Protein AF-A0A955HCP8-F1 (afdb_monomer_lite)

Foldseek 3Di:
DFDKDKDKDWAWDADPVGDTDPDTDIDIDIDGDFQDLVPDPDAKDKDWDWAQDPVLQFIWIAMDIGDPHPAWDQKKQKAKDFAPDDDDPDSVNSHDIDGHRDIDGDGQGIKIKIWIAGPSRHIDIDIDRSADAFDKAFDVLRQQEALDLWWFTFIATPAKWKKKKDADDPVCVPDDQVRVRVVRVVPVPIDIDIHHHRDGGGPGDPVVSPDPDQKDKGWMKMWIGRSNHIDMDIGIHMYHNDAWDKDWDKVVPCVVCVVDQKIKIKIATAPAWKWKKKDFDPPDDDDPAQQFWAFDDVVDRPDDDDDDDIDTDTAGHGGITIGIDRDPDDGDIDMWMGGSNRHTDD

Radius of gyration: 32.59 Å; chains: 1; bounding box: 70×56×108 Å

Secondary structure (DSSP, 8-state):
----EEEEEEE--B-TT-PBPS--EEEEEEE--TT-GGG--PPPEEEEEEEE-TTSSSEEEEEEEE-SSS-EEEEEEEEEEETTSPPPS-GGG--EEEETTS-EEE-TTEEEEEEEEETT--EEEEEEESSS---EEEEESTTSEESSSS---EEEESS-EEEEEEE--GGGGG--HHHHHHHHHHTS-SEEEEE-SS--------GGG--SSSEEEEEEEEEEEETTEEEEEEEEEEEE-SPPPEEEEEES-TTT-TT-S-EEEEEEESSS-EEEEEE--TTS--PPP-S-EEE--TT-TT------S--EEEE-TT-EEEEEE--SS----EEEEE-TT--EE-

Sequence (346 aa):
DEEETTYTVRVYAHDEAGWQSESYLEDSVTYYEPGHINCDATPPTTTYDLIVRADGTGYDLTIFCSDDGSGCTNTAKIYETDSGSACSENFADYTISKTLETPFAIDESKRICWYVEDNAQNRAFDAVDVSGNVNIELLEPRFGVSNLKSFPLLIETDIPAHCLQGEYLSTHQSMNDVQRYADLASRGAATEFDVSGAREHSVANFDVLERTAAEYFDDWLIACNASGVYNSEIFVLGYDTTPPEFELSANPNPLQEPTETSTLFTITSLDDDILCNYVQPTNAPYTPPPQRYYFYTPENPDNRDQYVQSYSTRLPENEYLFFMTSTYTTYPYFVTCYNPAGNYSE

pLDDT: mean 78.63, std 17.57, range [29.61, 98.25]

Structure (mmCIF, N/CA/C/O backbone):
data_AF-A0A955HCP8-F1
#
_entry.id   AF-A0A955HCP8-F1
#
loop_
_atom_site.group_PDB
_atom_site.id
_atom_site.type_symbol
_atom_site.label_atom_id
_atom_site.label_alt_id
_atom_site.label_comp_id
_atom_site.label_asym_id
_atom_site.label_entity_id
_atom_site.label_seq_id
_atom_site.pdbx_PDB_ins_code
_atom_site.Cartn_x
_atom_site.Cartn_y
_atom_site.Cartn_z
_atom_site.occupancy
_atom_site.B_iso_or_equiv
_atom_site.auth_seq_id
_atom_site.auth_comp_id
_atom_site.auth_asym_id
_atom_site.auth_atom_id
_atom_site.pdbx_PDB_model_num
ATOM 1 N N . ASP A 1 1 ? -31.407 -6.434 30.148 1.00 49.22 1 ASP A N 1
ATOM 2 C CA . ASP A 1 1 ? -31.464 -6.871 31.551 1.00 49.22 1 ASP A CA 1
ATOM 3 C C . ASP A 1 1 ? -30.569 -8.083 31.683 1.00 49.22 1 ASP A C 1
ATOM 5 O O . ASP A 1 1 ? -31.020 -9.195 31.453 1.00 49.22 1 ASP A O 1
ATOM 9 N N . GLU A 1 2 ? -29.278 -7.842 31.897 1.00 60.41 2 GLU A N 1
ATOM 10 C CA . GLU A 1 2 ? -28.319 -8.904 32.217 1.00 60.41 2 GLU A CA 1
ATOM 11 C C . GLU A 1 2 ? -28.614 -9.378 33.647 1.00 60.41 2 GLU A C 1
ATOM 13 O O . GLU A 1 2 ? -28.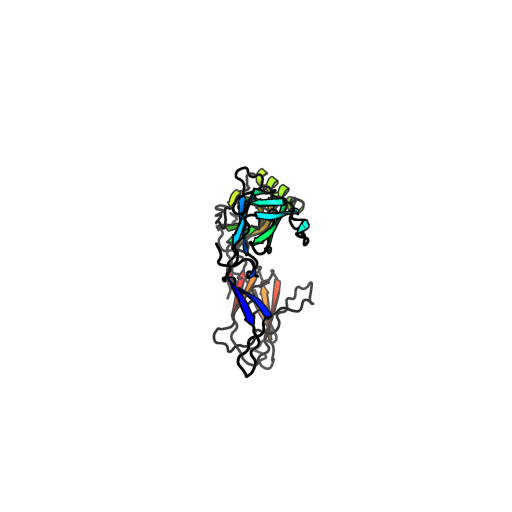825 -8.554 34.543 1.00 60.41 2 GLU A O 1
ATOM 18 N N . GLU A 1 3 ? -28.725 -10.690 33.862 1.00 74.44 3 GLU A N 1
ATOM 19 C CA . GLU A 1 3 ? -29.081 -11.233 35.175 1.00 74.44 3 GLU A CA 1
ATOM 20 C C . GLU A 1 3 ? -27.856 -11.245 36.105 1.00 74.44 3 GLU A C 1
ATOM 22 O O . GLU A 1 3 ? -26.997 -12.122 36.038 1.00 74.44 3 GLU A O 1
ATOM 27 N N . GLU A 1 4 ? -27.789 -10.286 37.030 1.00 86.69 4 GLU A N 1
ATOM 28 C CA . GLU A 1 4 ? -26.869 -10.346 38.170 1.00 86.69 4 GLU A CA 1
ATOM 29 C C . GLU A 1 4 ? -27.489 -11.195 39.292 1.00 86.69 4 GLU A C 1
ATOM 31 O O . GLU A 1 4 ? -28.557 -10.870 39.821 1.00 86.69 4 GLU A O 1
ATOM 36 N N . THR A 1 5 ? -26.816 -12.279 39.697 1.00 88.62 5 THR A N 1
ATOM 37 C CA . THR A 1 5 ? -27.274 -13.117 40.821 1.00 88.62 5 THR A CA 1
ATOM 38 C C . THR A 1 5 ? -26.249 -13.134 41.947 1.00 88.62 5 THR A C 1
ATOM 40 O O . THR A 1 5 ? -25.170 -13.716 41.825 1.00 88.62 5 THR A O 1
ATOM 43 N N . THR A 1 6 ? -26.608 -12.552 43.091 1.00 91.38 6 THR A N 1
ATOM 44 C CA . THR A 1 6 ? -25.779 -12.586 44.302 1.00 91.38 6 THR A CA 1
ATOM 45 C C . THR A 1 6 ? -26.141 -13.778 45.181 1.00 91.38 6 THR A C 1
ATOM 47 O O . THR A 1 6 ? -27.250 -13.876 45.708 1.00 91.38 6 THR A O 1
ATOM 50 N N . TYR A 1 7 ? -25.177 -14.670 45.393 1.00 90.12 7 TYR A N 1
ATOM 51 C CA . TYR A 1 7 ? -25.273 -15.785 46.326 1.00 90.12 7 TYR A CA 1
ATOM 52 C C . TYR A 1 7 ? -24.686 -15.368 47.674 1.00 90.12 7 TYR A C 1
ATOM 54 O O . TYR A 1 7 ? -23.494 -15.087 47.777 1.00 90.12 7 TYR A O 1
ATOM 62 N N . THR A 1 8 ? -25.508 -15.352 48.723 1.00 93.00 8 THR A N 1
ATOM 63 C CA . THR A 1 8 ? -25.066 -15.063 50.096 1.00 93.00 8 THR A CA 1
ATOM 64 C C . THR A 1 8 ? -25.007 -16.349 50.915 1.00 93.00 8 THR A C 1
ATOM 66 O O . THR A 1 8 ? -25.997 -17.077 51.015 1.00 93.00 8 THR A O 1
ATOM 69 N N . VAL A 1 9 ? -23.862 -16.622 51.538 1.00 92.19 9 VAL A N 1
ATOM 70 C CA . VAL A 1 9 ? -23.655 -17.756 52.444 1.00 92.19 9 VAL A CA 1
ATOM 71 C C . VAL A 1 9 ? -23.639 -17.246 53.879 1.00 92.19 9 VAL A C 1
ATOM 73 O O . VAL A 1 9 ? -22.848 -16.378 54.238 1.00 92.19 9 VAL A O 1
ATOM 76 N N . ARG A 1 10 ? -24.507 -17.817 54.718 1.00 95.56 10 ARG A N 1
ATOM 77 C CA . ARG A 1 10 ? -24.534 -17.571 56.165 1.00 95.56 10 ARG A CA 1
ATOM 78 C C . ARG A 1 10 ? -24.094 -18.824 56.904 1.00 95.56 10 ARG A C 1
ATOM 80 O O . ARG A 1 10 ? -24.688 -19.885 56.718 1.00 95.56 10 ARG A O 1
ATOM 87 N N . VAL A 1 11 ? -23.076 -18.697 57.749 1.00 92.62 11 VAL A N 1
ATOM 88 C CA . VAL A 1 11 ? -22.518 -19.804 58.533 1.00 92.62 11 VAL A CA 1
ATOM 89 C C . VAL A 1 11 ? -22.858 -19.610 60.005 1.00 92.62 11 VAL A C 1
ATOM 91 O O . VAL A 1 11 ? -22.453 -18.622 60.619 1.00 92.62 11 VAL A O 1
ATOM 94 N N . TYR A 1 12 ? -23.577 -20.580 60.568 1.00 95.88 12 TYR A N 1
ATOM 95 C CA . TYR A 1 12 ? -23.908 -20.659 61.989 1.00 95.88 12 TYR A CA 1
ATOM 96 C C . TYR A 1 12 ? -23.065 -21.745 62.663 1.00 95.88 12 TYR A C 1
ATOM 98 O O . TYR A 1 12 ? -22.794 -22.787 62.063 1.00 95.88 12 TYR A O 1
ATOM 106 N N . ALA A 1 13 ? -22.673 -21.527 63.918 1.00 92.88 13 ALA A N 1
ATOM 107 C CA . ALA A 1 13 ? -22.053 -22.572 64.725 1.00 92.88 13 ALA A CA 1
ATOM 108 C C . ALA A 1 13 ? -23.139 -23.373 65.457 1.00 92.88 13 ALA A C 1
ATOM 110 O O . ALA A 1 13 ? -24.071 -22.782 66.001 1.00 92.88 13 ALA A O 1
ATOM 111 N N . HIS A 1 14 ? -22.997 -24.699 65.495 1.00 95.06 14 HIS A N 1
ATOM 112 C CA . HIS A 1 14 ? -23.812 -25.586 66.327 1.00 95.06 14 HIS A CA 1
ATOM 113 C C . HIS A 1 14 ? -22.926 -26.295 67.350 1.00 95.06 14 HIS A C 1
ATOM 115 O O . HIS A 1 14 ? -21.820 -26.723 67.013 1.00 95.06 14 HIS A O 1
ATOM 121 N N . ASP A 1 15 ? -23.406 -26.435 68.583 1.00 91.81 15 ASP A N 1
ATOM 122 C CA . ASP A 1 15 ? -22.761 -27.292 69.580 1.00 91.81 15 ASP A CA 1
ATOM 123 C C . ASP A 1 15 ? -23.231 -28.758 69.476 1.00 91.81 15 ASP A C 1
ATOM 125 O O . ASP A 1 15 ? -24.154 -29.093 68.729 1.00 91.81 15 ASP A O 1
ATOM 129 N N . GLU A 1 16 ? -22.600 -29.657 70.239 1.00 90.31 16 GLU A N 1
ATOM 130 C CA . GLU A 1 16 ? -22.960 -31.087 70.264 1.00 90.31 16 GLU A CA 1
ATOM 131 C C . GLU A 1 16 ? -24.375 -31.353 70.809 1.00 90.31 16 GLU A C 1
ATOM 133 O O . GLU A 1 16 ? -24.935 -32.427 70.589 1.00 90.31 16 GLU A O 1
ATOM 138 N N . ALA A 1 17 ? -24.966 -30.382 71.510 1.00 92.50 17 ALA A N 1
ATOM 139 C CA . ALA A 1 17 ? -26.329 -30.449 72.021 1.00 92.50 17 ALA A CA 1
ATOM 140 C C . ALA A 1 17 ? -27.367 -29.870 71.034 1.00 92.50 17 ALA A C 1
ATOM 142 O O . ALA A 1 17 ? -28.567 -29.943 71.305 1.00 92.50 17 ALA A O 1
ATOM 143 N N . GLY A 1 18 ? -26.928 -29.348 69.882 1.00 93.44 18 GLY A N 1
ATOM 144 C CA . GLY A 1 18 ? -27.771 -28.819 68.812 1.00 93.44 18 GLY A CA 1
ATOM 145 C C . GLY A 1 18 ? -28.132 -27.335 68.940 1.00 93.44 18 GLY A C 1
ATOM 146 O O . GLY A 1 18 ? -28.942 -26.853 68.146 1.00 93.44 18 GLY A O 1
ATOM 147 N N . TRP A 1 19 ? -27.555 -26.594 69.890 1.00 90.19 19 TRP A N 1
ATOM 148 C CA . TRP A 1 19 ? -27.794 -25.155 70.032 1.00 90.19 19 TRP A CA 1
ATOM 149 C C . TRP A 1 19 ? -27.044 -24.379 68.952 1.00 90.19 19 TRP A C 1
ATOM 151 O O . TRP A 1 19 ? -25.856 -24.601 68.733 1.00 90.19 19 TRP A O 1
ATOM 161 N N . GLN A 1 20 ? -27.748 -23.465 68.284 1.00 95.56 20 GLN A N 1
ATOM 162 C CA . GLN A 1 20 ? -27.205 -22.605 67.234 1.00 95.56 20 GLN A CA 1
ATOM 163 C C . GLN A 1 20 ? -26.724 -21.268 67.819 1.00 95.56 20 GLN A C 1
ATOM 165 O O . GLN A 1 20 ? -27.385 -20.704 68.693 1.00 95.56 20 GLN A O 1
ATOM 170 N N . SER A 1 21 ? -25.611 -20.728 67.318 1.00 94.00 21 SER A N 1
ATOM 171 C CA . SER A 1 21 ? -25.155 -19.376 67.662 1.00 94.00 21 SER A CA 1
ATOM 172 C C . SER A 1 21 ? -26.155 -18.294 67.225 1.00 94.00 21 SER A C 1
ATOM 174 O O . SER A 1 21 ? -26.730 -18.367 66.139 1.00 94.00 21 SER A O 1
ATOM 176 N N . GLU A 1 22 ? -26.338 -17.256 68.053 1.00 91.38 22 GLU A N 1
ATOM 177 C CA . GLU A 1 22 ? -27.162 -16.083 67.699 1.00 91.38 22 GLU A CA 1
ATOM 178 C C . GLU A 1 22 ? -26.507 -15.214 66.614 1.00 91.38 22 GLU A C 1
ATOM 180 O O . GLU A 1 22 ? -27.197 -14.574 65.822 1.00 91.38 22 GLU A O 1
ATOM 185 N N . SER A 1 23 ? -25.173 -15.207 66.556 1.00 92.56 23 SER A N 1
ATOM 186 C CA . SER A 1 23 ? -24.398 -14.572 65.493 1.00 92.56 23 SER A CA 1
ATOM 187 C C . SER A 1 23 ? -24.044 -15.566 64.387 1.00 92.56 23 SER A C 1
ATOM 189 O O . SER A 1 23 ? -23.926 -16.772 64.618 1.00 92.56 23 SER A O 1
ATOM 191 N N . TYR A 1 24 ? -23.852 -15.045 63.179 1.00 94.56 24 TYR A N 1
ATOM 192 C CA . TYR A 1 24 ? -23.383 -15.791 62.015 1.00 94.56 24 TYR A CA 1
ATOM 193 C C . TYR A 1 24 ? -22.262 -15.025 61.315 1.00 94.56 24 TYR A C 1
ATOM 195 O O . TYR A 1 24 ? -22.133 -13.810 61.478 1.00 94.56 24 TYR A O 1
ATOM 203 N N . LEU A 1 25 ? -21.458 -15.747 60.537 1.00 93.56 25 LEU A N 1
ATOM 204 C CA . LEU A 1 25 ? -20.595 -15.143 59.526 1.00 93.56 25 LEU A CA 1
ATOM 205 C C . LEU A 1 25 ? -21.373 -15.078 58.213 1.00 93.56 25 LEU A C 1
ATOM 207 O O . LEU A 1 25 ? -22.064 -16.036 57.864 1.00 93.56 25 LEU A O 1
ATOM 211 N N . GLU A 1 26 ? -21.285 -13.954 57.513 1.00 95.06 26 GLU A N 1
ATOM 212 C CA . GLU A 1 26 ? -21.907 -13.748 56.207 1.00 95.06 26 GLU A CA 1
ATOM 213 C C . GLU A 1 26 ? -20.822 -13.442 55.187 1.00 95.06 26 GLU A C 1
ATOM 215 O O . GLU A 1 26 ? -19.938 -12.629 55.457 1.00 95.06 26 GLU A O 1
ATOM 220 N N . ASP A 1 27 ? -20.906 -14.093 54.035 1.00 94.69 27 ASP A N 1
ATOM 221 C CA . ASP A 1 27 ? -20.111 -13.762 52.860 1.00 94.69 27 ASP A CA 1
ATOM 222 C C . ASP A 1 27 ? -20.999 -13.840 51.613 1.00 94.69 27 ASP A C 1
ATOM 224 O O . ASP A 1 27 ? -22.046 -14.500 51.624 1.00 94.69 27 ASP A O 1
ATOM 228 N N . SER A 1 28 ? -20.615 -13.163 50.537 1.00 93.75 28 SER A N 1
ATOM 229 C CA . SER A 1 28 ? -21.395 -13.137 49.300 1.00 93.75 28 SER A CA 1
ATOM 230 C C . SER A 1 28 ? -20.520 -13.182 48.058 1.00 93.75 28 SER A C 1
ATOM 232 O O . SER A 1 28 ? -19.501 -12.501 47.992 1.00 93.75 28 SER A O 1
ATOM 234 N N . VAL A 1 29 ? -20.974 -13.916 47.044 1.00 90.69 29 VAL A N 1
ATOM 235 C CA . VAL A 1 29 ? -20.384 -13.938 45.703 1.00 90.69 29 VAL A CA 1
ATOM 236 C C . VAL A 1 29 ? -21.442 -13.543 44.679 1.00 90.69 29 VAL A C 1
ATOM 238 O O . VAL A 1 29 ? -22.536 -14.106 44.660 1.00 90.69 29 VAL A O 1
ATOM 241 N N . THR A 1 30 ? -21.124 -12.573 43.828 1.00 89.81 30 THR A N 1
ATOM 242 C CA . THR A 1 30 ? -21.976 -12.206 42.693 1.00 89.81 30 THR A CA 1
ATOM 243 C C . THR A 1 30 ? -21.533 -12.997 41.475 1.00 89.81 30 THR A C 1
ATOM 245 O O . THR A 1 30 ? -20.365 -12.950 41.091 1.00 89.81 30 THR A O 1
ATOM 248 N N . TYR A 1 31 ? -22.460 -13.753 40.896 1.00 86.69 31 TYR A N 1
ATOM 249 C CA . TYR A 1 31 ? -22.288 -14.367 39.591 1.00 86.69 31 TYR A CA 1
ATOM 250 C C . TYR A 1 31 ? -22.774 -13.399 38.519 1.00 86.69 31 TYR A C 1
ATOM 252 O O . TYR A 1 31 ? -23.865 -12.836 38.638 1.00 86.69 31 TYR A O 1
ATOM 260 N N . TYR A 1 32 ? -21.964 -13.265 37.479 1.00 85.44 32 TYR A N 1
ATOM 261 C CA . TYR A 1 32 ? -22.288 -12.531 36.271 1.00 85.44 32 TYR A CA 1
ATOM 262 C C . TYR A 1 32 ? -22.346 -13.520 35.106 1.00 85.44 32 TYR A C 1
ATOM 264 O O . TYR A 1 32 ? -21.548 -14.464 35.055 1.00 85.44 32 TYR A O 1
ATOM 272 N N . GLU A 1 33 ? -23.281 -13.323 34.179 1.00 82.56 33 GLU A N 1
ATOM 273 C CA . GLU A 1 33 ? -23.334 -14.136 32.965 1.00 82.56 33 GLU A CA 1
ATOM 274 C C . GLU A 1 33 ? -22.094 -13.910 32.075 1.00 82.56 33 GLU A C 1
ATOM 276 O O . GLU A 1 33 ? -21.495 -12.828 32.097 1.00 82.56 33 GLU A O 1
ATOM 281 N N . PRO A 1 34 ? -21.685 -14.911 31.269 1.00 73.56 34 PRO A N 1
ATOM 282 C CA . PRO A 1 34 ? -20.667 -14.718 30.241 1.00 73.56 34 PRO A CA 1
ATOM 283 C C . PRO A 1 34 ? -21.097 -13.608 29.268 1.00 73.56 34 PRO A C 1
ATOM 285 O O . PRO A 1 34 ? -22.135 -13.735 28.626 1.00 73.56 34 PRO A O 1
ATOM 288 N N . GLY A 1 35 ? -20.309 -12.533 29.184 1.00 75.19 35 GLY A N 1
ATOM 289 C CA . GLY A 1 35 ? -20.624 -11.324 28.404 1.00 75.19 35 GLY A CA 1
ATOM 290 C C . GLY A 1 35 ? -20.971 -10.098 29.255 1.00 75.19 35 GLY A C 1
ATOM 291 O O . GLY A 1 35 ? -20.984 -8.986 28.739 1.00 75.19 35 GLY A O 1
ATOM 292 N N . HIS A 1 36 ? -21.182 -10.267 30.565 1.00 86.81 36 HIS A N 1
ATOM 293 C CA . HIS A 1 36 ? -21.376 -9.135 31.466 1.00 86.81 36 HIS A CA 1
ATOM 294 C C . HIS A 1 36 ? -20.138 -8.231 31.492 1.00 86.81 36 HIS A C 1
ATOM 296 O O . HIS A 1 36 ? -19.010 -8.720 31.595 1.00 86.81 36 HIS A O 1
ATOM 302 N N . ILE A 1 37 ? -20.357 -6.916 31.523 1.00 89.69 37 ILE A N 1
ATOM 303 C CA . ILE A 1 37 ? -19.317 -5.871 31.535 1.00 89.69 37 ILE A CA 1
ATOM 304 C C . ILE A 1 37 ? -18.182 -6.125 32.549 1.00 89.69 37 ILE A C 1
ATOM 306 O O . ILE A 1 37 ? -17.011 -5.941 32.251 1.00 89.69 37 ILE A O 1
ATOM 310 N N . ASN A 1 38 ? -18.510 -6.615 33.747 1.00 87.00 38 ASN A N 1
ATOM 311 C CA . ASN A 1 38 ? -17.521 -6.904 34.801 1.00 87.00 38 ASN A CA 1
ATOM 312 C C . ASN A 1 38 ? -16.657 -8.154 34.546 1.00 87.00 38 ASN A C 1
ATOM 314 O O . ASN A 1 38 ? -15.689 -8.387 35.272 1.00 87.00 38 ASN A O 1
ATOM 318 N N . CYS A 1 39 ? -17.038 -8.997 33.589 1.00 89.31 39 CYS A N 1
ATOM 319 C CA . CYS A 1 39 ? -16.322 -10.218 33.224 1.00 89.31 39 CYS A CA 1
ATOM 320 C C . CYS A 1 39 ? -15.613 -10.108 31.876 1.00 89.31 39 CYS A C 1
ATOM 322 O O . CYS A 1 39 ? -14.874 -11.026 31.514 1.00 89.31 39 CYS A O 1
ATOM 324 N N . ASP A 1 40 ? -15.827 -9.013 31.156 1.00 93.12 40 ASP A N 1
ATOM 325 C CA . ASP A 1 40 ? -15.214 -8.784 29.867 1.00 93.12 40 ASP A CA 1
ATOM 326 C C . ASP A 1 40 ? -13.827 -8.151 30.018 1.00 93.12 40 ASP A C 1
ATOM 328 O O . ASP A 1 40 ? -13.662 -7.030 30.496 1.00 93.12 40 ASP A O 1
ATOM 332 N N . ALA A 1 41 ? -12.813 -8.913 29.621 1.00 93.12 41 ALA A N 1
ATOM 333 C CA . ALA A 1 41 ? -11.417 -8.492 29.610 1.00 93.12 41 ALA A CA 1
ATOM 334 C C . ALA A 1 41 ? -10.842 -8.451 28.186 1.00 93.12 41 ALA A C 1
ATOM 336 O O . ALA A 1 41 ? -9.622 -8.341 28.025 1.00 93.12 41 ALA A O 1
ATOM 337 N N . THR A 1 42 ? -11.686 -8.631 27.168 1.00 94.38 42 THR A N 1
ATOM 338 C CA . THR A 1 42 ? -11.252 -8.714 25.776 1.00 94.38 42 THR A CA 1
ATOM 339 C C . THR A 1 42 ? -11.390 -7.334 25.154 1.00 94.38 42 THR A C 1
ATOM 341 O O . THR A 1 42 ? -12.481 -6.794 25.141 1.00 94.38 42 THR A O 1
ATOM 344 N N . PRO A 1 43 ? -10.311 -6.729 24.639 1.00 96.06 43 PRO A N 1
ATOM 345 C CA . PRO A 1 43 ? -10.445 -5.500 23.878 1.00 96.06 43 PRO A CA 1
ATOM 346 C C . PRO A 1 43 ? -11.285 -5.701 22.614 1.00 96.06 43 PRO A C 1
ATOM 348 O O . PRO A 1 43 ? -11.160 -6.754 21.978 1.00 96.06 43 PRO A O 1
ATOM 351 N N . PRO A 1 44 ? -12.035 -4.672 22.183 1.00 97.56 44 PRO A N 1
ATOM 352 C CA . PRO A 1 44 ? -12.727 -4.726 20.907 1.00 97.56 44 PRO A CA 1
ATOM 353 C C . PRO A 1 44 ? -11.731 -4.861 19.743 1.00 97.56 44 PRO A C 1
ATOM 355 O O . PRO A 1 44 ? -10.523 -4.663 19.876 1.00 97.56 44 PRO A O 1
ATOM 358 N N . THR A 1 45 ? -12.246 -5.144 18.552 1.00 97.44 45 THR A N 1
ATOM 359 C CA . THR A 1 45 ? -11.528 -4.988 17.280 1.00 97.44 45 THR A CA 1
ATOM 360 C C . THR A 1 45 ? -12.115 -3.806 16.520 1.00 97.44 45 THR A C 1
ATOM 362 O O . THR A 1 45 ? -13.327 -3.594 16.533 1.00 97.44 45 THR A O 1
ATOM 365 N N . THR A 1 46 ? -11.272 -3.036 15.836 1.00 97.50 46 THR A N 1
ATOM 366 C CA . THR A 1 46 ? -11.708 -1.919 14.992 1.00 97.50 46 THR A CA 1
ATOM 367 C C . THR A 1 46 ? -11.293 -2.146 13.542 1.00 97.50 46 THR A C 1
ATOM 369 O O . THR A 1 46 ? -10.255 -2.745 13.271 1.00 97.50 46 THR A O 1
ATOM 372 N N . THR A 1 47 ? -12.142 -1.707 12.619 1.00 95.56 47 THR A N 1
ATOM 373 C CA . THR A 1 47 ? -11.874 -1.642 11.178 1.00 95.56 47 THR A CA 1
ATOM 374 C C . THR A 1 47 ? -12.374 -0.299 10.654 1.00 95.56 47 THR A C 1
ATOM 376 O O . THR A 1 47 ? -13.057 0.438 11.372 1.00 95.56 47 THR A O 1
ATOM 379 N N . TYR A 1 48 ? -12.049 0.047 9.411 1.00 95.38 48 TYR A N 1
ATOM 380 C CA . TYR A 1 48 ? -12.473 1.313 8.827 1.00 95.38 48 TYR A CA 1
ATOM 381 C C . TYR A 1 48 ? -12.754 1.202 7.329 1.00 95.38 48 TYR A C 1
ATOM 383 O O . TYR A 1 48 ? -12.191 0.349 6.648 1.00 95.38 48 TYR A O 1
ATOM 391 N N . ASP A 1 49 ? -13.591 2.116 6.842 1.00 90.06 49 ASP A N 1
ATOM 392 C CA . ASP A 1 49 ? -13.766 2.423 5.425 1.00 90.06 49 ASP A CA 1
ATOM 393 C C . ASP A 1 49 ? -13.309 3.860 5.170 1.00 90.06 49 ASP A C 1
ATOM 395 O O . ASP A 1 49 ? -13.697 4.786 5.889 1.00 90.06 49 ASP A O 1
ATOM 399 N N . LEU A 1 50 ? -12.511 4.048 4.122 1.00 87.94 50 LEU A N 1
ATOM 400 C CA . LEU A 1 50 ? -12.022 5.349 3.681 1.00 87.94 50 LEU A CA 1
ATOM 401 C C . LEU A 1 50 ? -12.513 5.611 2.255 1.00 87.94 50 LEU A C 1
ATOM 403 O O . LEU A 1 50 ? -12.142 4.900 1.324 1.00 87.94 50 LEU A O 1
ATOM 407 N N . ILE A 1 51 ? -13.363 6.623 2.080 1.00 84.25 51 ILE A N 1
ATOM 408 C CA . ILE A 1 51 ? -13.999 6.925 0.791 1.00 84.25 51 ILE A CA 1
ATOM 409 C C . ILE A 1 51 ? -13.614 8.334 0.349 1.00 84.25 51 ILE A C 1
ATOM 411 O O . ILE A 1 51 ? -13.742 9.286 1.111 1.00 84.25 51 ILE A O 1
ATOM 415 N N . VAL A 1 52 ? -13.182 8.490 -0.902 1.00 78.19 52 VAL A N 1
ATOM 416 C CA . VAL A 1 52 ? -12.935 9.811 -1.498 1.00 78.19 52 VAL A CA 1
ATOM 417 C C . VAL A 1 52 ? -14.241 10.606 -1.567 1.00 78.19 52 VAL A C 1
ATOM 419 O O . VAL A 1 52 ? -15.248 10.125 -2.098 1.00 78.19 52 VAL A O 1
ATOM 422 N N . ARG A 1 53 ? -14.234 11.848 -1.071 1.00 83.25 53 ARG A N 1
ATOM 423 C CA . ARG A 1 53 ? -15.410 12.722 -1.156 1.00 83.25 53 ARG A CA 1
ATOM 424 C C . ARG A 1 53 ? -15.692 13.094 -2.607 1.00 83.25 53 ARG A C 1
ATOM 426 O O . ARG A 1 53 ? -14.785 13.387 -3.379 1.00 83.25 53 ARG A O 1
ATOM 433 N N . ALA A 1 54 ? -16.974 13.154 -2.967 1.00 76.81 54 ALA A N 1
ATOM 434 C CA . ALA A 1 54 ? -17.408 13.442 -4.338 1.00 76.81 54 ALA A CA 1
ATOM 435 C C . ALA A 1 54 ? -16.966 14.825 -4.864 1.00 76.81 54 ALA A C 1
ATOM 437 O O . ALA A 1 54 ? -16.975 15.054 -6.070 1.00 76.81 54 ALA A O 1
ATOM 438 N N . ASP A 1 55 ? -16.606 15.751 -3.971 1.00 78.69 55 ASP A N 1
ATOM 439 C CA . ASP A 1 55 ? -16.071 17.071 -4.317 1.00 78.69 55 ASP A CA 1
ATOM 440 C C . ASP A 1 55 ? -14.544 17.086 -4.519 1.00 78.69 55 ASP A C 1
ATOM 442 O O . ASP A 1 55 ? -13.995 18.118 -4.903 1.00 78.69 55 ASP A O 1
ATOM 446 N N . GLY A 1 56 ? -13.865 15.962 -4.270 1.00 68.19 56 GLY A N 1
ATOM 447 C CA . GLY A 1 56 ? -12.418 15.813 -4.397 1.00 68.19 56 GLY A CA 1
ATOM 448 C C . GLY A 1 56 ? -11.600 16.542 -3.330 1.00 68.19 56 GLY A C 1
ATOM 449 O O . GLY A 1 56 ? -10.394 16.656 -3.497 1.00 68.19 56 GLY A O 1
ATOM 450 N N . THR A 1 57 ? -12.217 17.048 -2.254 1.00 77.75 57 THR A N 1
ATOM 451 C CA . THR A 1 57 ? -11.533 17.891 -1.248 1.00 77.75 57 THR A CA 1
ATOM 452 C C . THR A 1 57 ? -10.992 17.123 -0.035 1.00 77.75 57 THR A C 1
ATOM 454 O O . THR A 1 57 ? -10.688 17.730 0.993 1.00 77.75 57 THR A O 1
ATOM 457 N N . GLY A 1 58 ? -10.951 15.792 -0.102 1.00 82.62 58 GLY A N 1
ATOM 458 C CA . GLY A 1 58 ? -10.457 14.905 0.952 1.00 82.62 58 GLY A CA 1
ATOM 459 C C . GLY A 1 58 ? -11.272 13.616 1.033 1.00 82.62 58 GLY A C 1
ATOM 460 O O . GLY A 1 58 ? -11.866 13.183 0.043 1.00 82.62 58 GLY A O 1
ATOM 461 N N . TYR A 1 59 ? -11.352 13.034 2.229 1.00 86.94 59 TYR A N 1
ATOM 462 C CA . TYR A 1 59 ? -11.940 11.708 2.433 1.00 86.94 59 TYR A CA 1
ATOM 463 C C . TYR A 1 59 ? -13.031 11.734 3.506 1.00 86.94 59 TYR A C 1
ATOM 465 O O . TYR A 1 59 ? -13.039 12.607 4.374 1.00 86.94 59 TYR A O 1
ATOM 473 N N . ASP A 1 60 ? -13.954 10.785 3.422 1.00 92.50 60 ASP A N 1
ATOM 474 C CA . ASP A 1 60 ? -14.887 10.414 4.477 1.00 92.50 60 ASP A CA 1
ATOM 475 C C . ASP A 1 60 ? -14.380 9.120 5.121 1.00 92.50 60 ASP A C 1
ATOM 477 O O . ASP A 1 60 ? -14.305 8.076 4.468 1.00 92.50 60 ASP A O 1
ATOM 481 N N . LEU A 1 61 ? -14.023 9.197 6.404 1.00 94.38 61 LEU A N 1
ATOM 482 C CA . LEU A 1 61 ? -13.617 8.047 7.209 1.00 94.38 61 LEU A CA 1
ATOM 483 C C . LEU A 1 61 ? -14.813 7.533 8.008 1.00 94.38 61 LEU A C 1
ATOM 485 O O . LEU A 1 61 ? -15.454 8.295 8.736 1.00 94.38 61 LEU A O 1
ATOM 489 N N . THR A 1 62 ? -15.084 6.235 7.906 1.00 97.12 62 THR A N 1
ATOM 490 C CA . THR A 1 62 ? -16.052 5.523 8.747 1.00 97.12 62 THR A CA 1
ATOM 491 C C . THR A 1 62 ? -15.306 4.495 9.582 1.00 97.12 62 THR A C 1
ATOM 493 O O . THR A 1 62 ? -14.576 3.679 9.034 1.00 97.12 62 THR A O 1
ATOM 496 N N . ILE A 1 63 ? -15.483 4.532 10.903 1.00 98.00 63 ILE A N 1
ATOM 497 C CA . ILE A 1 63 ? -14.841 3.593 11.832 1.00 98.00 63 ILE A CA 1
ATOM 498 C C . ILE A 1 63 ? -15.896 2.616 12.340 1.00 98.00 63 ILE A C 1
ATOM 500 O O . ILE A 1 63 ? -16.976 3.032 12.772 1.00 98.00 63 ILE A O 1
ATOM 504 N N . PHE A 1 64 ? -15.556 1.334 12.324 1.00 97.69 64 PHE A N 1
ATOM 505 C CA . PHE A 1 64 ? -16.369 0.239 12.832 1.00 97.69 64 PHE A CA 1
ATOM 506 C C . PHE A 1 64 ? -15.713 -0.385 14.059 1.00 97.69 64 PHE A C 1
ATOM 508 O O . PHE A 1 64 ? -14.498 -0.290 14.274 1.00 97.69 64 PHE A O 1
ATOM 515 N N . CYS A 1 65 ? -16.541 -1.039 14.864 1.00 98.06 65 CYS A N 1
ATOM 516 C CA . CYS A 1 65 ? -16.106 -1.779 16.031 1.00 98.06 65 CYS A CA 1
ATOM 517 C C . CYS A 1 65 ? -16.874 -3.090 16.135 1.00 98.06 65 CYS A C 1
ATOM 519 O O . CYS A 1 65 ? -18.086 -3.121 15.927 1.00 98.06 65 CYS A O 1
ATOM 521 N N . SER A 1 66 ? -16.157 -4.153 16.473 1.00 97.50 66 SER A N 1
ATOM 522 C CA . SER A 1 66 ? -16.714 -5.462 16.787 1.00 97.50 66 SER A CA 1
ATOM 523 C C . SER A 1 66 ? -16.134 -5.926 18.109 1.00 97.50 66 SER A C 1
ATOM 525 O O . SER A 1 66 ? -14.921 -5.875 18.299 1.00 97.50 66 SER A O 1
ATOM 527 N N . ASP A 1 67 ? -16.991 -6.406 18.996 1.00 96.06 67 ASP A N 1
ATOM 528 C CA . ASP A 1 67 ? -16.593 -6.956 20.281 1.00 96.06 67 ASP A CA 1
ATOM 529 C C . ASP A 1 67 ? -17.428 -8.202 20.590 1.00 96.06 67 ASP A C 1
ATOM 531 O O . ASP A 1 67 ? -18.644 -8.196 20.387 1.00 96.06 67 ASP A O 1
ATOM 535 N N . ASP A 1 68 ? -16.763 -9.264 21.044 1.00 92.31 68 ASP A N 1
ATOM 536 C CA . ASP A 1 68 ? -17.391 -10.554 21.365 1.00 92.31 68 ASP A CA 1
ATOM 537 C C . ASP A 1 68 ? -17.840 -10.634 22.841 1.00 92.31 68 ASP A C 1
ATOM 539 O O . ASP A 1 68 ? -18.412 -11.646 23.261 1.00 92.31 68 ASP A O 1
ATOM 543 N N . GLY A 1 69 ? -17.556 -9.597 23.636 1.00 91.19 69 GLY A N 1
ATOM 544 C CA . GLY A 1 69 ? -17.867 -9.494 25.054 1.00 91.19 69 GLY A CA 1
ATOM 545 C C . GLY A 1 69 ? -19.034 -8.547 25.329 1.00 91.19 69 GLY A C 1
ATOM 546 O O . GLY A 1 69 ? -20.190 -8.836 25.011 1.00 91.19 69 GLY A O 1
ATOM 547 N N . SER A 1 70 ? -18.726 -7.436 25.989 1.00 92.81 70 SER A N 1
ATOM 548 C CA . SER A 1 70 ? -19.682 -6.439 26.473 1.00 92.81 70 SER A CA 1
ATOM 549 C C . SER A 1 70 ? -20.234 -5.527 25.372 1.00 92.81 70 SER A C 1
ATOM 551 O O . SER A 1 70 ? -21.143 -4.727 25.622 1.00 92.81 70 SER A O 1
ATOM 553 N N . GLY A 1 71 ? -19.724 -5.646 24.147 1.00 94.38 71 GLY A N 1
ATOM 554 C CA . GLY A 1 71 ? -20.103 -4.832 23.003 1.00 94.38 71 GLY A CA 1
ATOM 555 C C . GLY A 1 71 ? -19.377 -3.486 22.975 1.00 94.38 71 GLY A C 1
ATOM 556 O O . GLY A 1 71 ? -18.899 -2.972 23.983 1.00 94.38 71 GLY A O 1
ATOM 557 N N . CYS A 1 72 ? -19.330 -2.868 21.799 1.00 97.06 72 CYS A N 1
ATOM 558 C CA . CYS A 1 72 ? -18.637 -1.600 21.597 1.00 97.06 72 CYS A CA 1
ATOM 559 C C . CYS A 1 72 ? -19.395 -0.391 22.165 1.00 97.06 72 CYS A C 1
ATOM 561 O O . CYS A 1 72 ? -20.625 -0.315 22.099 1.00 97.06 72 CYS A O 1
ATOM 563 N N . THR A 1 73 ? -18.658 0.627 22.615 1.00 96.12 73 THR A N 1
ATOM 564 C CA . THR A 1 73 ? -19.226 1.974 22.741 1.00 96.12 73 THR A CA 1
ATOM 565 C C . THR A 1 73 ? -19.515 2.548 21.356 1.00 96.12 73 THR A C 1
ATOM 567 O O . THR A 1 73 ? -18.829 2.252 20.384 1.00 96.12 73 THR A O 1
ATOM 570 N N . ASN A 1 74 ? -20.498 3.443 21.249 1.00 96.81 74 ASN A N 1
ATOM 571 C CA . ASN A 1 74 ? -20.883 4.037 19.961 1.00 96.81 74 ASN A CA 1
ATOM 572 C C . ASN A 1 74 ? -19.954 5.176 19.498 1.00 96.81 74 ASN A C 1
ATOM 574 O O . ASN A 1 74 ? -20.334 5.952 18.615 1.00 96.81 74 ASN A O 1
ATOM 578 N N . THR A 1 75 ? -18.777 5.350 20.109 1.00 97.62 75 THR A N 1
ATOM 579 C CA . THR A 1 75 ? -17.885 6.475 19.805 1.00 97.62 75 THR A CA 1
ATOM 580 C C . THR A 1 75 ? -16.424 6.070 19.688 1.00 97.62 75 THR A C 1
ATOM 582 O O . THR A 1 75 ? -15.903 5.393 20.565 1.00 97.62 75 THR A O 1
ATOM 585 N N . ALA A 1 76 ? -15.739 6.603 18.678 1.00 97.94 76 ALA A N 1
ATOM 586 C CA . ALA A 1 76 ? -14.284 6.606 18.594 1.00 97.94 76 ALA A CA 1
ATOM 587 C C . ALA A 1 76 ? -13.712 7.920 19.146 1.00 97.94 76 ALA A C 1
ATOM 589 O O . ALA A 1 76 ? -14.262 9.006 18.913 1.00 97.94 76 ALA A O 1
ATOM 590 N N . LYS A 1 77 ? -12.586 7.826 19.856 1.00 98.12 77 LYS A N 1
ATOM 591 C CA . LYS A 1 77 ? -11.751 8.967 20.255 1.00 98.12 77 LYS A CA 1
ATOM 592 C C . LYS A 1 77 ? -10.661 9.152 19.214 1.00 98.12 77 LYS A C 1
ATOM 594 O O . LYS A 1 77 ? -9.924 8.212 18.958 1.00 98.12 77 LYS A O 1
ATOM 599 N N . ILE A 1 78 ? -10.562 10.339 18.628 1.00 98.06 78 ILE A N 1
ATOM 600 C CA . ILE A 1 78 ? -9.699 10.635 17.483 1.00 98.06 78 ILE A CA 1
ATOM 601 C C . ILE A 1 78 ? -8.590 11.612 17.886 1.00 98.06 78 ILE A C 1
ATOM 603 O O . ILE A 1 78 ? -8.829 12.590 18.605 1.00 98.06 78 ILE A O 1
ATOM 607 N N . TYR A 1 79 ? -7.393 11.350 17.372 1.00 97.31 79 TYR A N 1
ATOM 608 C CA . TYR A 1 79 ? -6.240 12.237 17.357 1.00 97.31 79 TYR A CA 1
ATOM 609 C C . TYR A 1 79 ? -5.789 12.416 15.906 1.00 97.31 79 TYR A C 1
ATOM 611 O O . TYR A 1 79 ? -5.566 11.440 15.192 1.00 97.31 79 TYR A O 1
ATOM 619 N N . GLU A 1 80 ? -5.672 13.666 15.472 1.00 95.69 80 GLU A N 1
ATOM 620 C CA . GLU A 1 80 ? -5.215 14.012 14.128 1.00 95.69 80 GLU A CA 1
ATOM 621 C C . GLU A 1 80 ? -3.779 14.524 14.213 1.00 95.69 80 GLU A C 1
ATOM 623 O O . GLU A 1 80 ? -3.461 15.392 15.030 1.00 95.69 80 GLU A O 1
ATOM 628 N N . THR A 1 81 ? -2.914 14.004 13.353 1.00 94.06 81 THR A N 1
ATOM 629 C CA . THR A 1 81 ? -1.533 14.468 13.203 1.00 94.06 81 THR A CA 1
ATOM 630 C C . THR A 1 81 ? -1.196 14.601 11.722 1.00 94.06 81 THR A C 1
ATOM 632 O O . THR A 1 81 ? -2.016 14.275 10.864 1.00 94.06 81 THR A O 1
ATOM 635 N N . ASP A 1 82 ? -0.033 15.148 11.397 1.00 87.75 82 ASP A N 1
ATOM 636 C CA . ASP A 1 82 ? 0.413 15.203 10.006 1.00 87.75 82 ASP A CA 1
ATOM 637 C C . ASP A 1 82 ? 0.771 13.792 9.529 1.00 87.75 82 ASP A C 1
ATOM 639 O O . ASP A 1 82 ? 1.286 12.978 10.299 1.00 87.75 82 ASP A O 1
ATOM 643 N N . SER A 1 83 ? 0.492 13.498 8.263 1.00 82.75 83 SER A N 1
ATOM 644 C CA . SER A 1 83 ? 0.844 12.218 7.647 1.00 82.75 83 SER A CA 1
ATOM 645 C C . SER A 1 83 ? 2.292 11.791 7.915 1.00 82.75 83 SER A C 1
ATOM 647 O O . SER A 1 83 ? 3.211 12.616 7.945 1.00 82.75 83 SER A O 1
ATOM 649 N N . GLY A 1 84 ? 2.486 10.492 8.162 1.00 76.56 84 GLY A N 1
ATOM 650 C CA . GLY A 1 84 ? 3.788 9.907 8.490 1.00 76.56 84 GLY A CA 1
ATOM 651 C C . GLY A 1 84 ? 4.302 10.248 9.895 1.00 76.56 84 GLY A C 1
ATOM 652 O O . GLY A 1 84 ? 5.297 9.671 10.340 1.00 76.56 84 GLY A O 1
ATOM 653 N N . SER A 1 85 ? 3.630 11.140 10.631 1.00 87.62 85 SER A N 1
ATOM 654 C CA . SER A 1 85 ? 3.927 11.381 12.044 1.00 87.62 85 SER A CA 1
ATOM 655 C C . SER A 1 85 ? 3.366 10.259 12.915 1.00 87.62 85 SER A C 1
ATOM 657 O O . SER A 1 85 ? 2.322 9.679 12.627 1.00 87.62 85 SER A O 1
ATOM 659 N N . ALA A 1 86 ? 4.042 9.965 14.026 1.00 92.19 86 ALA A N 1
ATOM 660 C CA . ALA A 1 86 ? 3.551 8.983 14.986 1.00 92.19 86 ALA A CA 1
ATOM 661 C C . ALA A 1 86 ? 2.258 9.460 15.674 1.00 92.19 86 ALA A C 1
ATOM 663 O O . ALA A 1 86 ? 2.092 10.644 15.979 1.00 92.19 86 ALA A O 1
ATOM 664 N N . CYS A 1 87 ? 1.364 8.516 15.964 1.00 96.62 87 CYS A N 1
ATOM 665 C CA . CYS A 1 87 ? 0.207 8.749 16.823 1.00 96.62 87 CYS A CA 1
ATOM 666 C C . CYS A 1 87 ? 0.648 9.009 18.270 1.00 96.62 87 CYS A C 1
ATOM 668 O O . CYS A 1 87 ? 1.662 8.469 18.715 1.00 96.62 87 CYS A O 1
ATOM 670 N N . SER A 1 88 ? -0.120 9.800 19.026 1.00 96.69 88 SER A N 1
ATOM 671 C CA . SER A 1 88 ? 0.169 9.973 20.452 1.00 96.69 88 SER A CA 1
ATOM 672 C C . SER A 1 88 ? -0.047 8.665 21.221 1.00 96.69 88 SER A C 1
ATOM 674 O O . SER A 1 88 ? -1.064 7.990 21.045 1.00 96.69 88 SER A O 1
ATOM 676 N N . GLU A 1 89 ? 0.890 8.339 22.114 1.00 94.50 89 GLU A N 1
ATOM 677 C CA . GLU A 1 89 ? 0.761 7.245 23.086 1.00 94.50 89 GLU A CA 1
ATOM 678 C C . GLU A 1 89 ? -0.163 7.619 24.260 1.00 94.50 89 GLU A C 1
ATOM 680 O O . GLU A 1 89 ? -0.651 6.752 24.985 1.00 94.50 89 GLU A O 1
ATOM 685 N N . ASN A 1 90 ? -0.418 8.914 24.471 1.00 95.88 90 ASN A N 1
ATOM 686 C CA . ASN A 1 90 ? -1.250 9.395 25.563 1.00 95.88 90 ASN A CA 1
ATOM 687 C C . ASN A 1 90 ? -2.714 9.505 25.120 1.00 95.88 90 ASN A C 1
ATOM 689 O O . ASN A 1 90 ? -3.085 10.395 24.357 1.00 95.88 90 ASN A O 1
ATOM 693 N N . PHE A 1 91 ? -3.572 8.648 25.675 1.00 94.12 91 PHE A N 1
ATOM 694 C CA . PHE A 1 91 ? -5.015 8.650 25.407 1.00 94.12 91 PHE A CA 1
ATOM 695 C C . PHE A 1 91 ? -5.682 10.019 25.635 1.00 94.12 91 PHE A C 1
ATOM 697 O O . PHE A 1 91 ? -6.644 10.358 24.951 1.00 94.12 91 PHE A O 1
ATOM 704 N N . ALA A 1 92 ? -5.167 10.836 26.560 1.00 95.75 92 ALA A N 1
ATOM 705 C CA . ALA A 1 92 ? -5.721 12.164 26.831 1.00 95.75 92 ALA A CA 1
ATOM 706 C C . ALA A 1 92 ? -5.616 13.135 25.637 1.00 95.75 92 ALA A C 1
ATOM 708 O O . ALA A 1 92 ? -6.348 14.125 25.603 1.00 95.75 92 ALA A O 1
ATOM 709 N N . ASP A 1 93 ? -4.754 12.847 24.660 1.00 97.00 93 ASP A N 1
ATOM 710 C CA . ASP A 1 93 ? -4.585 13.675 23.464 1.00 97.00 93 ASP A CA 1
ATOM 711 C C . ASP A 1 93 ? -5.696 13.424 22.418 1.00 97.00 93 ASP A C 1
ATOM 713 O O . ASP A 1 93 ? -5.921 14.257 21.536 1.00 97.00 93 ASP A O 1
ATOM 717 N N . TYR A 1 94 ? -6.459 12.328 22.548 1.00 97.25 94 TYR A N 1
ATOM 718 C CA . TYR A 1 94 ? -7.555 11.940 21.648 1.00 97.25 94 TYR A CA 1
ATOM 719 C C . TYR A 1 94 ? -8.844 12.671 22.031 1.00 97.25 94 TYR A C 1
ATOM 721 O O . TYR A 1 94 ? -9.790 12.126 22.606 1.00 97.25 94 TYR A O 1
ATOM 729 N N . THR A 1 95 ? -8.846 13.972 21.761 1.00 95.75 95 THR A N 1
ATOM 730 C CA . THR A 1 95 ? -9.876 14.904 22.240 1.00 95.75 95 THR A CA 1
ATOM 731 C C . THR A 1 95 ? -11.129 14.950 21.364 1.00 95.75 95 THR A C 1
ATOM 733 O O . THR A 1 95 ? -12.193 15.364 21.832 1.00 95.75 95 THR A O 1
ATOM 736 N N . ILE A 1 96 ? -11.042 14.509 20.109 1.00 95.06 96 ILE A N 1
ATOM 737 C CA . ILE A 1 96 ? -12.161 14.526 19.164 1.00 95.06 96 ILE A CA 1
ATOM 738 C C . ILE A 1 96 ? -12.990 13.256 19.373 1.00 95.06 96 ILE A C 1
ATOM 740 O O . ILE A 1 96 ? -12.445 12.171 19.509 1.00 95.06 96 ILE A O 1
ATOM 744 N N . SER A 1 97 ? -14.318 13.364 19.422 1.00 96.38 97 SER A N 1
ATOM 745 C CA . SER A 1 97 ? -15.208 12.196 19.520 1.00 96.38 97 SER A CA 1
ATOM 746 C C . SER A 1 97 ? -16.090 12.103 18.283 1.00 96.38 97 SER A C 1
ATOM 748 O O . SER A 1 97 ? -16.745 13.083 17.920 1.00 96.38 97 SER A O 1
ATOM 750 N N . LYS A 1 98 ? -16.104 10.935 17.641 1.00 97.50 98 LYS A N 1
ATOM 751 C CA . LYS A 1 98 ? -16.914 10.644 16.452 1.00 97.50 98 LYS A CA 1
ATOM 752 C C . LYS A 1 98 ? -17.816 9.453 16.726 1.00 97.50 98 LYS A C 1
ATOM 754 O O . LYS A 1 98 ? -17.414 8.536 17.433 1.00 97.50 98 LYS A O 1
ATOM 759 N N . THR A 1 99 ? -19.032 9.485 16.198 1.00 97.88 99 THR A N 1
ATOM 760 C CA . THR A 1 99 ? -19.952 8.347 16.272 1.00 97.88 99 THR A CA 1
ATOM 761 C C . THR A 1 99 ? -19.469 7.260 15.319 1.00 97.88 99 THR A C 1
ATOM 763 O O . THR A 1 99 ? -19.135 7.567 14.176 1.00 97.88 99 THR A O 1
ATOM 766 N N . LEU A 1 100 ? -19.409 6.014 15.793 1.00 97.00 100 LEU A N 1
ATOM 767 C CA . LEU A 1 100 ? -19.071 4.870 14.944 1.00 97.00 100 LEU A CA 1
ATOM 768 C C . LEU A 1 100 ? -20.101 4.693 13.823 1.00 97.00 100 LEU A C 1
ATOM 770 O O . LEU A 1 100 ? -21.229 5.183 13.921 1.00 97.00 100 LEU A O 1
ATOM 774 N N . GLU A 1 101 ? -19.693 4.023 12.745 1.00 96.62 101 GLU A N 1
ATOM 775 C CA . GLU A 1 101 ? -20.523 3.736 11.561 1.00 96.62 101 GLU A CA 1
ATOM 776 C C . GLU A 1 101 ? -21.099 4.985 10.869 1.00 96.62 101 GLU A C 1
ATOM 778 O O . GLU A 1 101 ? -21.960 4.897 9.995 1.00 96.62 101 GLU A O 1
ATOM 783 N N . THR A 1 102 ? -20.626 6.173 11.253 1.00 97.19 102 THR A N 1
ATOM 784 C CA . THR A 1 102 ? -21.025 7.449 10.669 1.00 97.19 102 THR A CA 1
ATOM 785 C C . THR A 1 102 ? -19.802 8.087 10.017 1.00 97.19 102 THR A C 1
ATOM 787 O O . THR A 1 102 ? -18.832 8.369 10.727 1.00 97.19 102 THR A O 1
ATOM 790 N N . PRO A 1 103 ? -19.828 8.350 8.699 1.00 96.62 103 PRO A N 1
ATOM 791 C CA . PRO A 1 103 ? -18.698 8.957 8.014 1.00 96.62 103 PRO A CA 1
ATOM 792 C C . PRO A 1 103 ? -18.419 10.363 8.550 1.00 96.62 103 PRO A C 1
ATOM 794 O O . PRO A 1 103 ? -19.343 11.132 8.846 1.00 96.62 103 PRO A O 1
ATOM 797 N N . PHE A 1 104 ? -17.142 10.724 8.644 1.00 95.19 104 PHE A N 1
ATOM 798 C CA . PHE A 1 104 ? -16.723 12.093 8.913 1.00 95.19 104 PHE A CA 1
ATOM 799 C C . PHE A 1 104 ? -15.582 12.531 8.001 1.00 95.19 104 PHE A C 1
ATOM 801 O O . PHE A 1 104 ? -14.655 11.773 7.723 1.00 95.19 104 PHE A O 1
ATOM 808 N N . ALA A 1 105 ? -15.654 13.797 7.589 1.00 93.75 105 ALA A N 1
ATOM 809 C CA . ALA A 1 105 ? -14.665 14.393 6.713 1.00 93.75 105 ALA A CA 1
ATOM 810 C C . ALA A 1 105 ? -13.314 14.546 7.418 1.00 93.75 105 ALA A C 1
ATOM 812 O O . ALA A 1 105 ? -13.245 15.018 8.560 1.00 93.75 105 ALA A O 1
ATOM 813 N N . ILE A 1 106 ? -12.264 14.194 6.689 1.00 90.88 106 ILE A N 1
ATOM 814 C CA . ILE A 1 106 ? -10.860 14.295 7.079 1.00 90.88 106 ILE A CA 1
ATOM 815 C C . ILE A 1 106 ? -10.070 14.960 5.947 1.00 90.88 106 ILE A C 1
ATOM 817 O O . ILE A 1 106 ? -10.412 14.854 4.763 1.00 90.88 106 ILE A O 1
ATOM 821 N N . ASP A 1 107 ? -9.042 15.703 6.342 1.00 85.19 107 ASP A N 1
ATOM 822 C CA . ASP A 1 107 ? -8.138 16.400 5.431 1.00 85.19 107 ASP A CA 1
ATOM 823 C C . ASP A 1 107 ? -7.139 15.402 4.827 1.00 85.19 107 ASP A C 1
ATOM 825 O O . ASP A 1 107 ? -6.642 14.511 5.520 1.00 85.19 107 ASP A O 1
ATOM 829 N N . GLU A 1 108 ? -6.862 15.558 3.532 1.00 78.62 108 GLU A N 1
ATOM 830 C CA . GLU A 1 108 ? -5.938 14.715 2.772 1.00 78.62 108 GLU A CA 1
ATOM 831 C C . GLU A 1 108 ? -4.529 14.697 3.367 1.00 78.62 108 GLU A C 1
ATOM 833 O O . GLU A 1 108 ? -3.839 13.708 3.215 1.00 78.62 108 GLU A O 1
ATOM 838 N N . SER A 1 109 ? -4.110 15.735 4.095 1.00 80.62 109 SER A N 1
ATOM 839 C CA . SER A 1 109 ? -2.757 15.877 4.657 1.00 80.62 109 SER A CA 1
ATOM 840 C C . SER A 1 109 ? -2.532 15.181 6.008 1.00 80.62 109 SER A C 1
ATOM 842 O O . SER A 1 109 ? -1.453 15.301 6.603 1.00 80.62 109 SER A O 1
ATOM 844 N N . LYS A 1 110 ? -3.541 14.484 6.541 1.00 89.06 110 LYS A N 1
ATOM 845 C CA . LYS A 1 110 ? -3.533 14.011 7.929 1.00 89.06 110 LYS A CA 1
ATOM 846 C C . LYS A 1 110 ? -3.292 12.517 8.063 1.00 89.06 110 LYS A C 1
ATOM 848 O O . LYS A 1 110 ? -3.592 11.719 7.185 1.00 89.06 110 LYS A O 1
ATOM 853 N N . ARG A 1 111 ? -2.774 12.143 9.226 1.00 91.06 111 ARG A N 1
ATOM 854 C CA . ARG A 1 111 ? -2.910 10.811 9.798 1.00 91.06 111 ARG A CA 1
ATOM 855 C C . ARG A 1 111 ? -3.993 10.873 10.856 1.00 91.06 111 ARG A C 1
ATOM 857 O O . ARG A 1 111 ? -3.965 11.743 11.731 1.00 91.06 111 ARG A O 1
ATOM 864 N N . ILE A 1 112 ? -4.930 9.942 10.786 1.00 95.75 112 ILE A N 1
ATOM 865 C CA . ILE A 1 112 ? -6.000 9.805 11.763 1.00 95.75 112 ILE A CA 1
ATOM 866 C C . ILE A 1 112 ? -5.677 8.605 12.634 1.00 95.75 112 ILE A C 1
ATOM 868 O O . ILE A 1 112 ? -5.545 7.488 12.145 1.00 95.75 112 ILE A O 1
ATOM 872 N N . CYS A 1 113 ? -5.547 8.842 13.929 1.00 97.50 113 CYS A N 1
ATOM 873 C CA . CYS A 1 113 ? -5.335 7.816 14.935 1.00 97.50 113 CYS A CA 1
ATOM 874 C C . CYS A 1 113 ? -6.589 7.740 15.796 1.00 97.50 113 CYS A C 1
ATOM 876 O O . CYS A 1 113 ? -7.152 8.783 16.151 1.00 97.50 113 CYS A O 1
ATOM 878 N N . TRP A 1 114 ? -7.016 6.544 16.187 1.00 98.25 114 TRP A N 1
ATOM 879 C CA . TRP A 1 114 ? -8.188 6.416 17.037 1.00 98.25 114 TRP A CA 1
ATOM 880 C C . TRP A 1 114 ? -8.090 5.320 18.080 1.00 98.25 114 TRP A C 1
ATOM 882 O O . TRP A 1 114 ? -7.370 4.335 17.941 1.00 98.25 114 TRP A O 1
ATOM 892 N N . TYR A 1 115 ? -8.879 5.520 19.129 1.00 98.00 115 TYR A N 1
ATOM 893 C CA . TYR A 1 115 ? -9.243 4.487 20.077 1.00 98.00 115 TYR A CA 1
ATOM 894 C C . TYR A 1 115 ? -10.738 4.214 19.993 1.00 98.00 115 TYR A C 1
ATOM 896 O O . TYR A 1 115 ? -11.543 5.152 19.938 1.00 98.00 115 TYR A O 1
ATOM 904 N N . VAL A 1 116 ? -11.101 2.938 20.060 1.00 97.81 116 VAL A N 1
ATOM 905 C CA . VAL A 1 116 ? -12.469 2.517 20.369 1.00 97.81 116 VAL A CA 1
ATOM 906 C C . VAL A 1 116 ? -12.464 1.806 21.714 1.00 97.81 116 VAL A C 1
ATOM 908 O O . VAL A 1 116 ? -11.550 1.035 22.005 1.00 97.81 116 VAL A O 1
ATOM 911 N N . GLU A 1 117 ? -13.461 2.104 22.540 1.00 97.38 117 GLU A N 1
ATOM 912 C CA . GLU A 1 117 ? -13.677 1.433 23.821 1.00 97.38 117 GLU A CA 1
ATOM 913 C C . GLU A 1 117 ? -14.881 0.492 23.701 1.00 97.38 117 GLU A C 1
ATOM 915 O O . GLU A 1 117 ? -15.851 0.819 23.008 1.00 97.38 117 GLU A O 1
ATOM 920 N N . ASP A 1 118 ? -14.837 -0.656 24.366 1.00 97.00 118 ASP A N 1
ATOM 921 C CA . ASP A 1 118 ? -16.032 -1.458 24.642 1.00 97.00 118 ASP A CA 1
ATOM 922 C C . ASP A 1 118 ? -16.763 -0.925 25.886 1.00 97.00 118 ASP A C 1
ATOM 924 O O . ASP A 1 118 ? -16.331 0.039 26.533 1.00 97.00 118 ASP A O 1
ATOM 928 N N . ASN A 1 119 ? -17.902 -1.524 26.226 1.00 95.56 119 ASN A N 1
ATOM 929 C CA . ASN A 1 119 ? -18.655 -1.116 27.406 1.00 95.56 119 ASN A CA 1
ATOM 930 C C . ASN A 1 119 ? -17.874 -1.391 28.705 1.00 95.56 119 ASN A C 1
ATOM 932 O O . ASN A 1 119 ? -18.024 -0.621 29.654 1.00 95.56 119 ASN A O 1
ATOM 936 N N . ALA A 1 120 ? -17.000 -2.403 28.734 1.00 95.50 120 ALA A N 1
ATOM 937 C CA . ALA A 1 120 ? -16.106 -2.743 29.847 1.00 95.50 120 ALA A CA 1
ATOM 938 C C . ALA A 1 120 ? -14.853 -1.858 29.978 1.00 95.50 120 ALA A C 1
ATOM 940 O O . ALA A 1 120 ? -14.077 -2.029 30.920 1.00 95.50 120 ALA A O 1
ATOM 941 N N . GLN A 1 121 ? -14.704 -0.845 29.118 1.00 96.06 121 GLN A N 1
ATOM 942 C CA . GLN A 1 121 ? -13.564 0.076 29.061 1.00 96.06 121 GLN A CA 1
ATOM 943 C C . GLN A 1 121 ? -12.243 -0.577 28.619 1.00 96.06 121 GLN A C 1
ATOM 945 O O . GLN A 1 121 ? -11.170 0.007 28.822 1.00 96.06 121 GLN A O 1
ATOM 950 N N . ASN A 1 122 ? -12.290 -1.747 27.978 1.00 96.50 122 ASN A N 1
ATOM 951 C CA . ASN A 1 122 ? -11.155 -2.251 27.214 1.00 96.50 122 ASN A CA 1
ATOM 952 C C . ASN A 1 122 ? -11.028 -1.448 25.912 1.00 96.50 122 ASN A C 1
ATOM 954 O O . ASN A 1 122 ? -11.995 -0.877 25.405 1.00 96.50 122 ASN A O 1
ATOM 958 N N . ARG A 1 123 ? -9.806 -1.354 25.377 1.00 97.12 123 ARG A N 1
ATOM 959 C CA . ARG A 1 123 ? -9.482 -0.412 24.296 1.00 97.12 123 ARG A CA 1
ATOM 960 C C . ARG A 1 123 ? -8.795 -1.084 23.124 1.00 97.12 123 ARG A C 1
ATOM 962 O O . ARG A 1 123 ? -7.798 -1.776 23.317 1.00 97.12 123 ARG A O 1
ATOM 969 N N . ALA A 1 124 ? -9.256 -0.759 21.925 1.00 97.50 124 ALA A N 1
ATOM 970 C CA . ALA A 1 124 ? -8.561 -1.020 20.673 1.00 97.50 124 ALA A CA 1
ATOM 971 C C . ALA A 1 124 ? -7.947 0.270 20.138 1.00 97.50 124 ALA A C 1
ATOM 973 O O . ALA A 1 124 ? -8.546 1.338 20.277 1.00 97.50 124 ALA A O 1
ATOM 974 N N . PHE A 1 125 ? -6.781 0.160 19.511 1.00 97.69 125 PHE A N 1
ATOM 975 C CA . PHE A 1 125 ? -6.099 1.259 18.838 1.00 97.69 125 PHE A CA 1
ATOM 976 C C . PHE A 1 125 ? -5.897 0.910 17.370 1.00 97.69 125 PHE A C 1
ATOM 978 O O . PHE A 1 125 ? -5.483 -0.210 17.070 1.00 97.69 125 PHE A O 1
ATOM 985 N N . ASP A 1 126 ? -6.119 1.879 16.489 1.00 97.44 126 ASP A N 1
ATOM 986 C CA . ASP A 1 126 ? -5.744 1.776 15.083 1.00 97.44 126 ASP A CA 1
ATOM 987 C C . ASP A 1 126 ? -5.471 3.173 14.496 1.00 97.44 126 ASP A C 1
ATOM 989 O O . ASP A 1 126 ? -5.726 4.207 15.132 1.00 97.44 126 ASP A O 1
ATOM 993 N N . ALA A 1 127 ? -4.861 3.219 13.316 1.00 95.75 127 ALA A N 1
ATOM 994 C CA . ALA A 1 127 ? -4.523 4.455 12.634 1.00 95.75 127 ALA A CA 1
ATOM 995 C C . ALA A 1 127 ? -4.464 4.278 11.116 1.00 95.75 127 ALA A C 1
ATOM 997 O O . ALA A 1 127 ? -3.996 3.262 10.608 1.00 95.75 127 ALA A O 1
ATOM 998 N N . VAL A 1 128 ? -4.828 5.338 10.399 1.00 91.75 128 VAL A N 1
ATOM 999 C CA . VAL A 1 128 ? -4.726 5.419 8.944 1.00 91.75 128 VAL A CA 1
ATOM 1000 C C . VAL A 1 128 ? -4.032 6.713 8.548 1.00 91.75 128 VAL A C 1
ATOM 1002 O O . VAL A 1 128 ? -4.352 7.799 9.036 1.00 91.75 128 VAL A O 1
ATOM 1005 N N . ASP A 1 129 ? -3.047 6.585 7.674 1.00 86.88 129 ASP A N 1
ATOM 1006 C CA . ASP A 1 129 ? -2.461 7.705 6.953 1.00 86.88 129 ASP A CA 1
ATOM 1007 C C . ASP A 1 129 ? -3.393 8.034 5.780 1.00 86.88 129 ASP A C 1
ATOM 1009 O O . ASP A 1 129 ? -3.608 7.204 4.902 1.00 86.88 129 ASP A O 1
ATOM 1013 N N . VAL A 1 130 ? -4.006 9.220 5.803 1.00 80.00 130 VAL A N 1
ATOM 1014 C CA . VAL A 1 130 ? -4.896 9.698 4.727 1.00 80.00 130 VAL A CA 1
ATOM 1015 C C . VAL A 1 130 ? -4.057 10.238 3.577 1.00 80.00 130 VAL A C 1
ATOM 1017 O O . VAL A 1 130 ? -4.314 9.966 2.409 1.00 80.00 130 VAL A O 1
ATOM 1020 N N . SER A 1 131 ? -3.006 10.964 3.943 1.00 69.50 131 SER A N 1
ATOM 1021 C CA . SER A 1 131 ? -1.855 11.210 3.091 1.00 69.50 131 SER A CA 1
ATOM 1022 C C . SER A 1 131 ? -0.873 10.105 3.395 1.00 69.50 131 SER A C 1
ATOM 1024 O O . SER A 1 131 ? -0.572 9.861 4.560 1.00 69.50 131 SER A O 1
ATOM 1026 N N . GLY A 1 132 ? -0.326 9.465 2.384 1.00 58.34 132 GLY A N 1
ATOM 1027 C CA . GLY A 1 132 ? 0.820 8.599 2.579 1.00 58.34 132 GLY A CA 1
ATOM 1028 C C . GLY A 1 132 ? 1.581 8.529 1.292 1.00 58.34 132 GLY A C 1
ATOM 1029 O O . GLY A 1 132 ? 2.576 9.216 1.136 1.00 58.34 132 GLY A O 1
ATOM 1030 N N . ASN A 1 133 ? 1.053 7.754 0.365 1.00 68.00 133 ASN A N 1
ATOM 1031 C CA . ASN A 1 133 ? 1.448 7.712 -1.024 1.00 68.00 133 ASN A CA 1
ATOM 1032 C C . ASN A 1 133 ? 0.283 7.052 -1.759 1.00 68.00 133 ASN A C 1
ATOM 1034 O O . ASN A 1 133 ? -0.331 6.143 -1.210 1.00 68.00 133 ASN A O 1
ATOM 1038 N N . VAL A 1 134 ? 0.002 7.467 -2.987 1.00 77.50 134 VAL A N 1
ATOM 1039 C CA . VAL A 1 134 ? -0.631 6.552 -3.935 1.00 77.50 134 VAL A CA 1
ATOM 1040 C C . VAL A 1 134 ? 0.456 5.557 -4.306 1.00 77.50 134 VAL A C 1
ATOM 1042 O O . VAL A 1 134 ? 1.417 5.936 -4.981 1.00 77.50 134 VAL A O 1
ATOM 1045 N N . ASN A 1 135 ? 0.366 4.324 -3.813 1.00 82.62 135 ASN A N 1
ATOM 1046 C CA . ASN A 1 135 ? 1.283 3.290 -4.272 1.00 82.62 135 ASN A CA 1
ATOM 1047 C C . ASN A 1 135 ? 0.966 3.009 -5.742 1.00 82.62 135 ASN A C 1
ATOM 1049 O O . ASN A 1 135 ? -0.190 2.768 -6.067 1.00 82.62 135 ASN A O 1
ATOM 1053 N N . ILE A 1 136 ? 1.961 3.072 -6.622 1.00 86.62 136 ILE A N 1
ATOM 1054 C CA . ILE A 1 136 ? 1.793 2.805 -8.053 1.00 86.62 136 ILE A CA 1
ATOM 1055 C C . ILE A 1 136 ? 2.534 1.503 -8.342 1.00 86.62 136 ILE A C 1
ATOM 1057 O O . ILE A 1 136 ? 3.762 1.479 -8.352 1.00 86.62 136 ILE A O 1
ATOM 1061 N N . GLU A 1 137 ? 1.798 0.418 -8.567 1.00 86.69 137 GLU A N 1
ATOM 1062 C CA . GLU A 1 137 ? 2.379 -0.885 -8.890 1.00 86.69 137 GLU A CA 1
ATOM 1063 C C . GLU A 1 137 ? 2.183 -1.213 -10.372 1.00 86.69 137 GLU A C 1
ATOM 1065 O O . GLU A 1 137 ? 1.076 -1.131 -10.904 1.00 86.69 137 GLU A O 1
ATOM 1070 N N . LEU A 1 138 ? 3.265 -1.608 -11.049 1.00 86.25 138 LEU A N 1
ATOM 1071 C CA . LEU A 1 138 ? 3.193 -2.166 -12.397 1.00 86.25 138 LEU A CA 1
ATOM 1072 C C . LEU A 1 138 ? 2.839 -3.652 -12.327 1.00 86.25 138 LEU A C 1
ATOM 1074 O O . LEU A 1 138 ? 3.620 -4.469 -11.835 1.00 86.25 138 LEU A O 1
ATOM 1078 N N . LEU A 1 139 ? 1.689 -4.011 -12.890 1.00 84.06 139 LEU A N 1
ATOM 1079 C CA . LEU A 1 139 ? 1.236 -5.396 -12.954 1.00 84.06 139 LEU A CA 1
ATOM 1080 C C . LEU A 1 139 ? 1.745 -6.088 -14.219 1.00 84.06 139 LEU A C 1
ATOM 1082 O O . LEU A 1 139 ? 2.322 -7.174 -14.145 1.00 84.06 139 LEU A O 1
ATOM 1086 N N . GLU A 1 140 ? 1.576 -5.452 -15.380 1.00 84.38 140 GLU A N 1
ATOM 1087 C CA . GLU A 1 140 ? 1.984 -6.013 -16.669 1.00 84.38 140 GLU A CA 1
ATOM 1088 C C . GLU A 1 140 ? 2.448 -4.923 -17.647 1.00 84.38 140 GLU A C 1
ATOM 1090 O O . GLU A 1 140 ? 1.744 -3.938 -17.825 1.00 84.38 140 GLU A O 1
ATOM 1095 N N . PRO A 1 141 ? 3.590 -5.103 -18.327 1.00 85.75 141 PRO A N 1
ATOM 1096 C CA . PRO A 1 141 ? 4.663 -5.998 -17.919 1.00 85.75 141 PRO A CA 1
ATOM 1097 C C . PRO A 1 141 ? 5.173 -5.611 -16.526 1.00 85.75 141 PRO A C 1
ATOM 1099 O O . PRO A 1 141 ? 5.409 -4.440 -16.246 1.00 85.75 141 PRO A O 1
ATOM 1102 N N . ARG A 1 142 ? 5.385 -6.605 -15.659 1.00 79.25 142 ARG A N 1
ATOM 1103 C CA . ARG A 1 142 ? 5.765 -6.403 -14.248 1.00 79.25 142 ARG A CA 1
ATOM 1104 C C . ARG A 1 142 ? 7.016 -5.536 -14.049 1.00 79.25 142 ARG A C 1
ATOM 1106 O O . ARG A 1 142 ? 7.183 -4.915 -13.007 1.00 79.25 142 ARG A O 1
ATOM 1113 N N . PHE A 1 143 ? 7.901 -5.504 -15.043 1.00 81.75 143 PHE A N 1
ATOM 1114 C CA . PHE A 1 143 ? 9.135 -4.711 -15.032 1.00 81.75 143 PHE A CA 1
ATOM 1115 C C . PHE A 1 143 ? 9.143 -3.596 -16.084 1.00 81.75 143 PHE A C 1
ATOM 1117 O O . PHE A 1 143 ? 10.203 -3.067 -16.398 1.00 81.75 143 PHE A O 1
ATOM 1124 N N . GLY A 1 144 ? 7.985 -3.285 -16.673 1.00 85.06 144 GLY A N 1
ATOM 1125 C CA . GLY A 1 144 ? 7.851 -2.291 -17.734 1.00 85.06 144 GLY A CA 1
ATOM 1126 C C . GLY A 1 144 ? 8.342 -2.749 -19.119 1.00 85.06 144 GLY A C 1
ATOM 1127 O O . GLY A 1 144 ? 8.102 -2.059 -20.105 1.00 85.06 144 GLY A O 1
ATOM 1128 N N . VAL A 1 145 ? 8.923 -3.949 -19.240 1.00 87.44 145 VAL A N 1
ATOM 1129 C CA . VAL A 1 145 ? 9.393 -4.511 -20.518 1.00 87.44 145 VAL A CA 1
ATOM 1130 C C . VAL A 1 145 ? 8.539 -5.701 -20.956 1.00 87.44 145 VAL A C 1
ATOM 1132 O O . VAL A 1 145 ? 8.351 -6.639 -20.189 1.00 87.44 145 VAL A O 1
ATOM 1135 N N . SER A 1 146 ? 8.034 -5.694 -22.191 1.00 86.38 146 SER A N 1
ATOM 1136 C CA . SER A 1 146 ? 7.259 -6.805 -22.766 1.00 86.38 146 SER A CA 1
ATOM 1137 C C . SER A 1 146 ? 8.040 -7.616 -23.801 1.00 86.38 146 SER A C 1
ATOM 1139 O O . SER A 1 146 ? 8.868 -7.075 -24.527 1.00 86.38 146 SER A O 1
ATOM 1141 N N . ASN A 1 147 ? 7.709 -8.900 -23.955 1.00 87.38 147 ASN A N 1
ATOM 1142 C CA . ASN A 1 147 ? 8.185 -9.710 -25.081 1.00 87.38 147 ASN A CA 1
ATOM 1143 C C . ASN A 1 147 ? 7.451 -9.454 -26.406 1.00 87.38 147 ASN A C 1
ATOM 1145 O O . ASN A 1 147 ? 7.763 -10.057 -27.436 1.00 87.38 147 ASN A O 1
ATOM 1149 N N . LEU A 1 148 ? 6.450 -8.576 -26.394 1.00 85.12 148 LEU A N 1
ATOM 1150 C CA . LEU A 1 148 ? 5.702 -8.158 -27.569 1.00 85.12 148 LEU A CA 1
ATOM 1151 C C . LEU A 1 148 ? 5.963 -6.679 -27.832 1.00 85.12 148 LEU A C 1
ATOM 1153 O O . LEU A 1 148 ? 6.048 -5.879 -26.913 1.00 85.12 148 LEU A O 1
ATOM 1157 N N . LYS A 1 149 ? 5.999 -6.281 -29.107 1.00 80.88 149 LYS A N 1
ATOM 1158 C CA . LYS A 1 149 ? 6.106 -4.858 -29.485 1.00 80.88 149 LYS A CA 1
ATOM 1159 C C . LYS A 1 149 ? 4.875 -4.031 -29.115 1.00 80.88 149 LYS A C 1
ATOM 1161 O O . LYS A 1 149 ? 4.953 -2.815 -28.999 1.00 80.88 149 LYS A O 1
ATOM 1166 N N . SER A 1 150 ? 3.727 -4.692 -29.000 1.00 80.81 150 SER A N 1
ATOM 1167 C CA . SER A 1 150 ? 2.460 -4.099 -28.593 1.00 80.81 150 SER A CA 1
ATOM 1168 C C . SER A 1 150 ? 1.946 -4.894 -27.408 1.00 80.81 150 SER A C 1
ATOM 1170 O O . SER A 1 150 ? 1.740 -6.104 -27.514 1.00 80.81 150 SER A O 1
ATOM 1172 N N . PHE A 1 151 ? 1.792 -4.211 -26.284 1.00 80.25 151 PHE A N 1
ATOM 1173 C CA . PHE A 1 151 ? 1.454 -4.807 -25.006 1.00 80.25 151 PHE A CA 1
ATOM 1174 C C . PHE A 1 151 ? 0.618 -3.823 -24.185 1.00 80.25 151 PHE A C 1
ATOM 1176 O O . PHE A 1 151 ? 0.774 -2.611 -24.354 1.00 80.25 151 PHE A O 1
ATOM 1183 N N . PRO A 1 152 ? -0.280 -4.318 -23.323 1.00 80.06 152 PRO A N 1
ATOM 1184 C CA . PRO A 1 152 ? -0.960 -3.469 -22.357 1.00 80.06 152 PRO A CA 1
ATOM 1185 C C . PRO A 1 152 ? 0.005 -3.079 -21.227 1.00 80.06 152 PRO A C 1
ATOM 1187 O O . PRO A 1 152 ? 0.830 -3.891 -20.816 1.00 80.06 152 PRO A O 1
ATOM 1190 N N . LEU A 1 153 ? -0.118 -1.848 -20.720 1.00 81.38 153 LEU A N 1
ATOM 1191 C CA . LEU A 1 153 ? 0.582 -1.380 -19.519 1.00 81.38 153 LEU A CA 1
ATOM 1192 C C . LEU A 1 153 ? -0.389 -1.298 -18.338 1.00 81.38 153 LEU A C 1
ATOM 1194 O O . LEU A 1 153 ? -1.045 -0.280 -18.136 1.00 81.38 153 LEU A O 1
ATOM 1198 N N . LEU A 1 154 ? -0.470 -2.363 -17.555 1.00 83.50 154 LEU A N 1
ATOM 1199 C CA . LEU A 1 154 ? -1.378 -2.480 -16.425 1.00 83.50 154 LEU A CA 1
ATOM 1200 C C . LEU A 1 154 ? -0.745 -1.918 -15.157 1.00 83.50 154 LEU A C 1
ATOM 1202 O O . LEU A 1 154 ? 0.342 -2.337 -14.758 1.00 83.50 154 LEU A O 1
ATOM 1206 N N . ILE A 1 155 ? -1.460 -0.995 -14.520 1.00 83.75 155 ILE A N 1
ATOM 1207 C CA . ILE A 1 155 ? -1.024 -0.278 -13.324 1.00 83.75 155 ILE A CA 1
ATOM 1208 C C . ILE A 1 155 ? -2.115 -0.407 -12.266 1.00 83.75 155 ILE A C 1
ATOM 1210 O O . ILE A 1 155 ? -3.300 -0.299 -12.583 1.00 83.75 155 ILE A O 1
ATOM 1214 N N . GLU A 1 156 ? -1.715 -0.608 -11.019 1.00 81.25 156 GLU A N 1
ATOM 1215 C CA . GLU A 1 156 ? -2.595 -0.644 -9.860 1.00 81.25 156 GLU A CA 1
ATOM 1216 C C . GLU A 1 156 ? -2.229 0.452 -8.864 1.00 81.25 156 GLU A C 1
ATOM 1218 O O . GLU A 1 156 ? -1.058 0.798 -8.696 1.00 81.25 156 GLU A O 1
ATOM 1223 N N . THR A 1 157 ? -3.255 0.984 -8.202 1.00 80.12 157 THR A N 1
ATOM 1224 C CA . THR A 1 157 ? -3.104 1.867 -7.053 1.00 80.12 157 THR A CA 1
ATOM 1225 C C . THR A 1 157 ? -3.891 1.348 -5.860 1.00 80.12 157 THR A C 1
ATOM 1227 O O . THR A 1 157 ? -4.952 0.734 -6.009 1.00 80.12 157 THR A O 1
ATOM 1230 N N . ASP A 1 158 ? -3.366 1.599 -4.665 1.00 74.12 158 ASP A N 1
ATOM 1231 C CA . ASP A 1 158 ? -3.970 1.216 -3.384 1.00 74.12 158 ASP A CA 1
ATOM 1232 C C . ASP A 1 158 ? -5.235 2.020 -3.050 1.00 74.12 158 ASP A C 1
ATOM 1234 O O . ASP A 1 158 ? -6.134 1.519 -2.373 1.00 74.12 158 ASP A O 1
ATOM 1238 N N . ILE A 1 159 ? -5.343 3.238 -3.583 1.00 72.56 159 ILE A N 1
ATOM 1239 C CA . ILE A 1 159 ? -6.534 4.088 -3.504 1.00 72.56 159 ILE A CA 1
ATOM 1240 C C . ILE A 1 159 ? -6.958 4.594 -4.888 1.00 72.56 159 ILE A C 1
ATOM 1242 O O . ILE A 1 159 ? -6.120 4.686 -5.788 1.00 72.56 159 ILE A O 1
ATOM 1246 N N . PRO A 1 160 ? -8.247 4.938 -5.095 1.00 75.56 160 PRO A N 1
ATOM 1247 C CA . PRO A 1 160 ? -8.689 5.505 -6.358 1.00 75.56 160 PRO A CA 1
ATOM 1248 C C . PRO A 1 160 ? -7.921 6.781 -6.713 1.00 75.56 160 PRO A C 1
ATOM 1250 O O . PRO A 1 160 ? -7.874 7.721 -5.919 1.00 75.56 160 PRO A O 1
ATOM 1253 N N . ALA A 1 161 ? -7.343 6.813 -7.908 1.00 81.88 161 ALA A N 1
ATOM 1254 C CA . ALA A 1 161 ? -6.461 7.883 -8.342 1.00 81.88 161 ALA A CA 1
ATOM 1255 C C . ALA A 1 161 ? -6.695 8.221 -9.810 1.00 81.88 161 ALA A C 1
ATOM 1257 O O . ALA A 1 161 ? -7.012 7.360 -10.628 1.00 81.88 161 ALA A O 1
ATOM 1258 N N . HIS A 1 162 ? -6.490 9.486 -10.142 1.00 85.75 162 HIS A N 1
ATOM 1259 C CA . HIS A 1 162 ? -6.473 9.958 -11.511 1.00 85.75 162 HIS A CA 1
ATOM 1260 C C . HIS A 1 162 ? -5.019 10.094 -11.962 1.00 85.75 162 HIS A C 1
ATOM 1262 O O . HIS A 1 162 ? -4.260 10.881 -11.394 1.00 85.75 162 HIS A O 1
ATOM 1268 N N . CYS A 1 163 ? -4.614 9.324 -12.961 1.00 89.50 163 CYS A N 1
ATOM 1269 C CA . CYS A 1 163 ? -3.222 9.163 -13.343 1.00 89.50 163 CYS A CA 1
ATOM 1270 C C . CYS A 1 163 ? -2.944 9.652 -14.763 1.00 89.50 163 CYS A C 1
ATOM 1272 O O . CYS A 1 163 ? -3.787 9.624 -15.661 1.00 89.50 163 CYS A O 1
ATOM 1274 N N . LEU A 1 164 ? -1.708 10.101 -14.946 1.00 90.81 164 LEU A N 1
ATOM 1275 C CA . LEU A 1 164 ? -1.123 10.539 -16.198 1.00 90.81 164 LEU A CA 1
ATOM 1276 C C . LEU A 1 164 ? 0.171 9.768 -16.410 1.00 90.81 164 LEU A C 1
ATOM 1278 O O . LEU A 1 164 ? 0.889 9.481 -15.456 1.00 90.81 164 LEU A O 1
ATOM 1282 N N . GLN A 1 165 ? 0.505 9.481 -17.659 1.00 90.31 165 GLN A N 1
ATOM 1283 C CA . GLN A 1 165 ? 1.775 8.840 -17.983 1.00 90.31 165 GLN A CA 1
ATOM 1284 C C . GLN A 1 165 ? 2.430 9.427 -19.233 1.00 90.31 165 GLN A C 1
ATOM 1286 O O . GLN A 1 165 ? 1.737 9.962 -20.101 1.00 90.31 165 GLN A O 1
ATOM 1291 N N . GLY A 1 166 ? 3.753 9.313 -19.339 1.00 89.88 166 GLY A N 1
ATOM 1292 C CA . GLY A 1 166 ? 4.525 9.824 -20.469 1.00 89.88 166 GLY A CA 1
ATOM 1293 C C . GLY A 1 166 ? 6.026 9.555 -20.356 1.00 89.88 166 GLY A C 1
ATOM 1294 O O . GLY A 1 166 ? 6.504 9.044 -19.348 1.00 89.88 166 GLY A O 1
ATOM 1295 N N . GLU A 1 167 ? 6.769 9.954 -21.389 1.00 90.38 167 GLU A N 1
ATOM 1296 C CA . GLU A 1 167 ? 8.236 9.891 -21.415 1.00 90.38 167 GLU A CA 1
ATOM 1297 C C . GLU A 1 167 ? 8.839 10.664 -20.231 1.00 90.38 167 GLU A C 1
ATOM 1299 O O . GLU A 1 167 ? 8.459 11.812 -19.947 1.00 90.38 167 GLU A O 1
ATOM 1304 N N . TYR A 1 168 ? 9.803 10.053 -19.543 1.00 92.88 168 TYR A N 1
ATOM 1305 C CA . TYR A 1 168 ? 10.538 10.716 -18.480 1.00 92.88 168 TYR A CA 1
ATOM 1306 C C . TYR A 1 168 ? 11.652 11.593 -19.067 1.00 92.88 168 TYR A C 1
ATOM 1308 O O . TYR A 1 168 ? 12.650 11.117 -19.594 1.00 92.88 168 TYR A O 1
ATOM 1316 N N . LEU A 1 169 ? 11.509 12.913 -18.945 1.00 92.56 169 LEU A N 1
ATOM 1317 C CA . LEU A 1 169 ? 12.525 13.860 -19.394 1.00 92.56 169 LEU A CA 1
ATOM 1318 C C . LEU A 1 169 ? 13.489 14.263 -18.279 1.00 92.56 169 LEU A C 1
ATOM 1320 O O . LEU A 1 169 ? 13.121 14.358 -17.111 1.00 92.56 169 LEU A O 1
ATOM 1324 N N . SER A 1 170 ? 14.699 14.674 -18.666 1.00 93.06 170 SER A N 1
ATOM 1325 C CA . SER A 1 170 ? 15.723 15.190 -17.743 1.00 93.06 170 SER A CA 1
ATOM 1326 C C . SER A 1 170 ? 15.252 16.360 -16.868 1.00 93.06 170 SER A C 1
ATOM 1328 O O . SER A 1 170 ? 15.739 16.542 -15.753 1.00 93.06 170 SER A O 1
ATOM 1330 N N . THR A 1 171 ? 14.268 17.143 -17.324 1.00 94.38 171 THR A N 1
ATOM 1331 C CA . THR A 1 171 ? 13.655 18.214 -16.527 1.00 94.38 171 THR A CA 1
ATOM 1332 C C . THR A 1 171 ? 12.861 17.697 -15.329 1.00 94.38 171 THR A C 1
ATOM 1334 O O . THR A 1 171 ? 12.745 18.421 -14.345 1.00 94.38 171 THR A O 1
ATOM 1337 N N . HIS A 1 172 ? 12.341 16.466 -15.368 1.00 95.25 172 HIS A N 1
ATOM 1338 C CA . HIS A 1 172 ? 11.579 15.873 -14.264 1.00 95.25 172 HIS A CA 1
ATOM 1339 C C . HIS A 1 172 ? 12.452 15.517 -13.054 1.00 95.25 172 HIS A C 1
ATOM 1341 O O . HIS A 1 172 ? 11.930 15.401 -11.943 1.00 95.25 172 HIS A O 1
ATOM 1347 N N . GLN A 1 173 ? 13.770 15.376 -13.234 1.00 94.62 173 GLN A N 1
ATOM 1348 C CA . GLN A 1 173 ? 14.694 14.994 -12.161 1.00 94.62 173 GLN A CA 1
ATOM 1349 C C . GLN A 1 173 ? 14.721 16.011 -11.014 1.00 94.62 173 GLN A C 1
ATOM 1351 O O . GLN A 1 173 ? 14.903 15.640 -9.858 1.00 94.62 173 GLN A O 1
ATOM 1356 N N . SER A 1 174 ? 14.507 17.293 -11.319 1.00 94.38 174 SER A N 1
ATOM 1357 C CA . SER A 1 174 ? 14.442 18.368 -10.323 1.00 94.38 174 SER A CA 1
ATOM 1358 C C . SER A 1 174 ? 13.017 18.731 -9.895 1.00 94.38 174 SER A C 1
ATOM 1360 O O . SER A 1 174 ? 12.849 19.584 -9.023 1.00 94.38 174 SER A O 1
ATOM 1362 N N . MET A 1 175 ? 12.002 18.107 -10.499 1.00 95.50 175 MET A N 1
ATOM 1363 C CA . MET A 1 175 ? 10.594 18.344 -10.189 1.00 95.50 175 MET A CA 1
ATOM 1364 C C . MET A 1 175 ? 10.122 17.436 -9.052 1.00 95.50 175 MET A C 1
ATOM 1366 O O . MET A 1 175 ? 10.526 16.275 -8.974 1.00 95.50 175 MET A O 1
ATOM 1370 N N . ASN A 1 176 ? 9.235 17.956 -8.202 1.00 92.06 176 ASN A N 1
ATOM 1371 C CA . ASN A 1 176 ? 8.443 17.139 -7.278 1.00 92.06 176 ASN A CA 1
ATOM 1372 C C . ASN A 1 176 ? 7.223 16.512 -7.988 1.00 92.06 176 ASN A C 1
ATOM 1374 O O . ASN A 1 176 ? 6.939 16.840 -9.142 1.00 92.06 176 ASN A O 1
ATOM 1378 N N . ASP A 1 177 ? 6.489 15.633 -7.306 1.00 91.69 177 ASP A N 1
ATOM 1379 C CA . ASP A 1 177 ? 5.378 14.875 -7.907 1.00 91.69 177 ASP A CA 1
ATOM 1380 C C . ASP A 1 177 ? 4.254 15.771 -8.443 1.00 91.69 177 ASP A C 1
ATOM 1382 O O . ASP A 1 177 ? 3.757 15.552 -9.546 1.00 91.69 177 ASP A O 1
ATOM 1386 N N . VAL A 1 178 ? 3.929 16.853 -7.727 1.00 89.38 178 VAL A N 1
ATOM 1387 C CA . VAL A 1 178 ? 2.944 17.857 -8.169 1.00 89.38 178 VAL A CA 1
ATOM 1388 C C . VAL A 1 178 ? 3.370 18.496 -9.495 1.00 89.38 178 VAL A C 1
ATOM 1390 O O . VAL A 1 178 ? 2.566 18.653 -10.415 1.00 89.38 178 VAL A O 1
ATOM 1393 N N . GLN A 1 179 ? 4.645 18.877 -9.609 1.00 94.50 179 GLN A N 1
ATOM 1394 C CA . GLN A 1 179 ? 5.198 19.492 -10.815 1.00 94.50 179 GLN A CA 1
ATOM 1395 C C . GLN A 1 179 ? 5.249 18.507 -11.984 1.00 94.50 179 GLN A C 1
ATOM 1397 O O . GLN A 1 179 ? 4.898 18.891 -13.096 1.00 94.50 179 GLN A O 1
ATOM 1402 N N . ARG A 1 180 ? 5.639 17.252 -11.737 1.00 95.31 180 ARG A N 1
ATOM 1403 C CA . ARG A 1 180 ? 5.661 16.182 -12.747 1.00 95.31 180 ARG A CA 1
ATOM 1404 C C . ARG A 1 180 ? 4.268 15.897 -13.295 1.00 95.31 180 ARG A C 1
ATOM 1406 O O . ARG A 1 180 ? 4.083 15.858 -14.508 1.00 95.31 180 ARG A O 1
ATOM 1413 N N . TYR A 1 181 ? 3.284 15.777 -12.409 1.00 93.19 181 TYR A N 1
ATOM 1414 C CA . TYR A 1 181 ? 1.890 15.598 -12.792 1.00 93.19 181 TYR A CA 1
ATOM 1415 C C . TYR A 1 181 ? 1.387 16.765 -13.654 1.00 93.19 181 TYR A C 1
ATOM 1417 O O . TYR A 1 181 ? 0.831 16.556 -14.732 1.00 93.19 181 TYR A O 1
ATOM 1425 N N . ALA A 1 182 ? 1.620 18.007 -13.217 1.00 92.62 182 ALA A N 1
ATOM 1426 C CA . ALA A 1 182 ? 1.203 19.196 -13.959 1.00 92.62 182 ALA A CA 1
ATOM 1427 C C . ALA A 1 182 ? 1.901 19.318 -15.326 1.00 92.62 182 ALA A C 1
ATOM 1429 O O . ALA A 1 182 ? 1.283 19.743 -16.305 1.00 92.62 182 ALA A O 1
ATOM 1430 N N . ASP A 1 183 ? 3.177 18.940 -15.402 1.00 94.38 183 ASP A N 1
ATOM 1431 C CA . ASP A 1 183 ? 3.946 18.941 -16.642 1.00 94.38 183 ASP A CA 1
ATOM 1432 C C . ASP A 1 183 ? 3.406 17.896 -17.631 1.00 94.38 183 ASP A C 1
ATOM 1434 O O . ASP A 1 183 ? 3.113 18.255 -18.773 1.00 94.38 183 ASP A O 1
ATOM 1438 N N . LEU A 1 184 ? 3.140 16.659 -17.186 1.00 92.38 184 LEU A N 1
ATOM 1439 C CA . LEU A 1 184 ? 2.458 15.641 -17.998 1.00 92.38 184 LEU A CA 1
ATOM 1440 C C . LEU A 1 184 ? 1.087 16.130 -18.486 1.00 92.38 184 LEU A C 1
ATOM 1442 O O . LEU A 1 184 ? 0.812 16.073 -19.686 1.00 92.38 184 LEU A O 1
ATOM 1446 N N . ALA A 1 185 ? 0.268 16.700 -17.597 1.00 90.44 185 ALA A N 1
ATOM 1447 C CA . ALA A 1 185 ? -1.051 17.237 -17.944 1.00 90.44 185 ALA A CA 1
ATOM 1448 C C . ALA A 1 185 ? -0.972 18.315 -19.038 1.00 90.44 185 ALA A C 1
ATOM 1450 O O . ALA A 1 185 ? -1.844 18.415 -19.902 1.00 90.44 185 ALA A O 1
ATOM 1451 N N . SER A 1 186 ? 0.095 19.120 -19.030 1.00 91.75 186 SER A N 1
ATOM 1452 C CA . SER A 1 186 ? 0.299 20.189 -20.010 1.00 91.75 186 SER A CA 1
ATOM 1453 C C . SER A 1 186 ? 0.719 19.692 -21.397 1.00 91.75 186 SER A C 1
ATOM 1455 O O . SER A 1 186 ? 0.551 20.414 -22.384 1.00 91.75 186 SER A O 1
ATOM 1457 N N . ARG A 1 187 ? 1.262 18.472 -21.498 1.00 82.56 187 ARG A N 1
ATOM 1458 C CA . ARG A 1 187 ? 1.931 17.991 -22.716 1.00 82.56 187 ARG A CA 1
ATOM 1459 C C . ARG A 1 187 ? 0.998 17.482 -23.801 1.00 82.56 187 ARG A C 1
ATOM 1461 O O . ARG A 1 187 ? 1.463 17.308 -24.922 1.00 82.56 187 ARG A O 1
ATOM 1468 N N . GLY A 1 188 ? -0.278 17.222 -23.527 1.00 66.19 188 GLY A N 1
ATOM 1469 C CA . GLY A 1 188 ? -1.248 16.721 -24.517 1.00 66.19 188 GLY A CA 1
ATOM 1470 C C . GLY A 1 188 ? -0.935 15.342 -25.131 1.00 66.19 188 GLY A C 1
ATOM 1471 O O . GL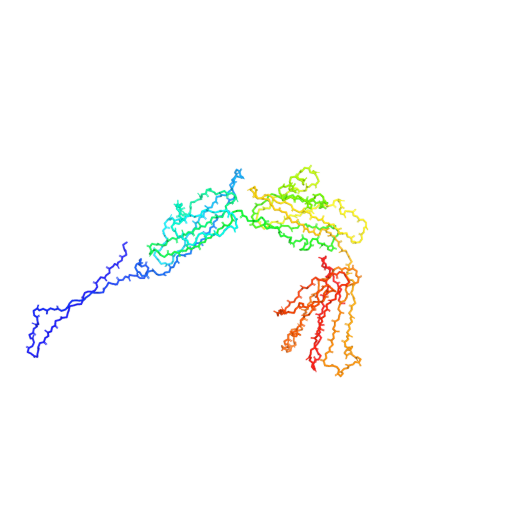Y A 1 188 ? -1.809 14.754 -25.754 1.00 66.19 188 GLY A O 1
ATOM 1472 N N . ALA A 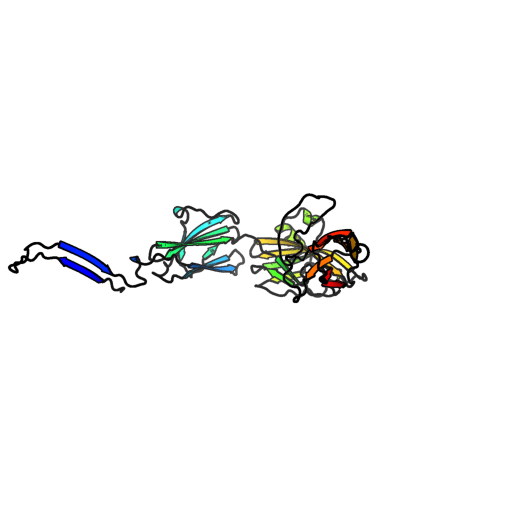1 189 ? 0.287 14.830 -24.954 1.00 60.81 189 ALA A N 1
ATOM 1473 C CA . ALA A 1 189 ? 0.726 13.472 -25.258 1.00 60.81 189 ALA A CA 1
ATOM 1474 C C . ALA A 1 189 ? 0.611 12.538 -24.043 1.00 60.81 189 ALA A C 1
ATOM 1476 O O . ALA A 1 189 ? 0.743 11.326 -24.195 1.00 60.81 189 ALA A O 1
ATOM 1477 N N . ALA A 1 190 ? 0.372 13.085 -22.845 1.00 67.06 190 ALA A N 1
ATOM 1478 C CA . ALA A 1 190 ? 0.085 12.260 -21.686 1.00 67.06 190 ALA A CA 1
ATOM 1479 C C . ALA A 1 190 ? -1.274 11.580 -21.865 1.00 67.06 190 ALA A C 1
ATOM 1481 O O . ALA A 1 190 ? -2.253 12.219 -22.254 1.00 67.06 190 ALA A O 1
ATOM 1482 N N . THR A 1 191 ? -1.318 10.279 -21.592 1.00 72.94 191 THR A N 1
ATOM 1483 C CA . THR A 1 191 ? -2.579 9.533 -21.569 1.00 72.94 191 THR A CA 1
ATOM 1484 C C . THR A 1 191 ? -3.167 9.620 -20.172 1.00 72.94 191 THR A C 1
ATOM 1486 O O . THR A 1 191 ? -2.479 9.324 -19.196 1.00 72.94 191 THR A O 1
ATOM 1489 N N . GLU A 1 192 ? -4.423 10.043 -20.102 1.00 77.06 192 GLU A N 1
ATOM 1490 C CA . GLU A 1 192 ? -5.192 10.222 -18.875 1.00 77.06 192 GLU A CA 1
ATOM 1491 C C . GLU A 1 192 ? -6.026 8.976 -18.573 1.00 77.06 192 GLU A C 1
ATOM 1493 O O . GLU A 1 192 ? -6.634 8.405 -19.485 1.00 77.06 192 GLU A O 1
ATOM 1498 N N . PHE A 1 193 ? -6.035 8.533 -17.313 1.00 75.69 193 PHE A N 1
ATOM 1499 C CA . PHE A 1 193 ? -6.805 7.365 -16.890 1.00 75.69 193 PHE A CA 1
ATOM 1500 C C . PHE A 1 193 ? -7.169 7.383 -15.398 1.00 75.69 193 PHE A C 1
ATOM 1502 O O . PHE A 1 193 ? -6.413 7.874 -14.565 1.00 75.69 193 PHE A O 1
ATOM 1509 N N . ASP A 1 194 ? -8.324 6.799 -15.067 1.00 74.56 194 ASP A N 1
ATOM 1510 C CA . ASP A 1 194 ? -8.828 6.659 -13.695 1.00 74.56 194 ASP A CA 1
ATOM 1511 C C . ASP A 1 194 ? -8.615 5.238 -13.165 1.00 74.56 194 ASP A C 1
ATOM 1513 O O . ASP A 1 194 ? -9.222 4.292 -13.674 1.00 74.56 194 ASP A O 1
ATOM 1517 N N . VAL A 1 195 ? -7.849 5.088 -12.088 1.00 64.88 195 VAL A N 1
ATOM 1518 C CA . VAL A 1 195 ? -7.686 3.818 -11.373 1.00 64.88 195 VAL A CA 1
ATOM 1519 C C . VAL A 1 195 ? -8.723 3.776 -10.253 1.00 64.88 195 VAL A C 1
ATOM 1521 O O . VAL A 1 195 ? -8.719 4.628 -9.371 1.00 64.88 195 VAL A O 1
ATOM 1524 N N . SER A 1 196 ? -9.656 2.818 -10.269 1.00 55.94 196 SER A N 1
ATOM 1525 C CA . SER A 1 196 ? -10.682 2.681 -9.219 1.00 55.94 196 SER A CA 1
ATOM 1526 C C . SER A 1 196 ? -10.673 1.272 -8.616 1.00 55.94 196 SER A C 1
ATOM 1528 O O . SER A 1 196 ? -11.513 0.452 -8.992 1.00 55.94 196 SER A O 1
ATOM 1530 N N . GLY A 1 197 ? -9.725 1.003 -7.708 1.00 52.19 197 GLY A N 1
ATOM 1531 C CA . GLY A 1 197 ? -9.477 -0.314 -7.108 1.00 52.19 197 GLY A CA 1
ATOM 1532 C C . GLY A 1 197 ? -9.017 -1.342 -8.144 1.00 52.19 197 GLY A C 1
ATOM 1533 O O . GLY A 1 197 ? -9.767 -1.613 -9.071 1.00 52.19 197 GLY A O 1
ATOM 1534 N N . ALA A 1 198 ? -7.809 -1.896 -8.001 1.00 44.50 198 ALA A N 1
ATOM 1535 C CA . ALA A 1 198 ? -7.286 -3.030 -8.779 1.00 44.50 198 ALA A CA 1
ATOM 1536 C C . ALA A 1 198 ? -7.832 -3.139 -10.219 1.00 44.50 198 ALA A C 1
ATOM 1538 O O . ALA A 1 198 ? -8.634 -4.033 -10.520 1.00 44.50 198 ALA A O 1
ATOM 1539 N N . ARG A 1 199 ? -7.508 -2.185 -11.104 1.00 50.59 199 ARG A N 1
ATOM 1540 C CA . ARG A 1 199 ? -8.087 -2.146 -12.457 1.00 50.59 199 ARG A CA 1
ATOM 1541 C C . ARG A 1 199 ? -7.053 -1.972 -13.555 1.00 50.59 199 ARG A C 1
ATOM 1543 O O . ARG A 1 199 ? -6.204 -1.098 -13.530 1.00 50.59 199 ARG A O 1
ATOM 1550 N N . GLU A 1 200 ? -7.220 -2.843 -14.539 1.00 48.00 200 GLU A N 1
ATOM 1551 C CA . GLU A 1 200 ? -6.483 -2.979 -15.784 1.00 48.00 200 GLU A CA 1
ATOM 1552 C C . GLU A 1 200 ? -6.571 -1.703 -16.643 1.00 48.00 200 GLU A C 1
ATOM 1554 O O . GLU A 1 200 ? -7.656 -1.312 -17.081 1.00 48.00 200 GLU A O 1
ATOM 1559 N N . HIS A 1 201 ? -5.429 -1.080 -16.936 1.00 51.25 201 HIS A N 1
ATOM 1560 C CA . HIS A 1 201 ? -5.323 -0.007 -17.924 1.00 51.25 201 HIS A CA 1
ATOM 1561 C C . HIS A 1 201 ? -4.615 -0.510 -19.179 1.00 51.25 201 HIS A C 1
ATOM 1563 O O . HIS A 1 201 ? -3.401 -0.557 -19.254 1.00 51.25 201 HIS A O 1
ATOM 1569 N N . SER A 1 202 ? -5.350 -0.880 -20.225 1.00 50.12 202 SER A N 1
ATOM 1570 C CA . SER A 1 202 ? -4.704 -1.220 -21.497 1.00 50.12 202 SER A CA 1
ATOM 1571 C C . SER A 1 202 ? -4.300 0.055 -22.237 1.00 50.12 202 SER A C 1
ATOM 1573 O O . SER A 1 202 ? -5.104 0.639 -22.966 1.00 50.12 202 SER A O 1
ATOM 1575 N N . VAL A 1 203 ? -3.042 0.469 -22.109 1.00 51.75 203 VAL A N 1
ATOM 1576 C CA . VAL A 1 203 ? -2.463 1.484 -22.997 1.00 51.75 203 VAL A CA 1
ATOM 1577 C C . VAL A 1 203 ? -2.220 0.845 -24.366 1.00 51.75 203 VAL A C 1
ATOM 1579 O O . VAL A 1 203 ? -1.226 0.162 -24.583 1.00 51.75 203 VAL A O 1
ATOM 1582 N N . ALA A 1 204 ? -3.156 1.031 -25.295 1.00 48.59 204 ALA A N 1
ATOM 1583 C CA . ALA A 1 204 ? -2.975 0.642 -26.689 1.00 48.59 204 ALA A CA 1
ATOM 1584 C C . ALA A 1 204 ? -2.386 1.822 -27.478 1.00 48.59 204 ALA A C 1
ATOM 1586 O O . ALA A 1 204 ? -2.920 2.926 -27.413 1.00 48.59 204 ALA A O 1
ATOM 1587 N N . ASN A 1 205 ? -1.339 1.554 -28.261 1.00 50.06 205 ASN A N 1
ATOM 1588 C CA . ASN A 1 205 ? -0.641 2.483 -29.162 1.00 50.06 205 ASN A CA 1
ATOM 1589 C C . ASN A 1 205 ? 0.267 3.512 -28.478 1.00 50.06 205 ASN A C 1
ATOM 1591 O O . ASN A 1 205 ? 0.003 4.714 -28.480 1.00 50.06 205 ASN A O 1
ATOM 1595 N N . PHE A 1 206 ? 1.424 3.055 -28.002 1.00 61.41 206 PHE A N 1
ATOM 1596 C CA . PHE A 1 206 ? 2.571 3.949 -27.958 1.00 61.41 206 PHE A CA 1
ATOM 1597 C C . PHE A 1 206 ? 3.105 4.141 -29.385 1.00 61.41 206 PHE A C 1
ATOM 1599 O O . PHE A 1 206 ? 4.035 3.453 -29.799 1.00 61.41 206 PHE A O 1
ATOM 1606 N N . ASP A 1 207 ? 2.567 5.105 -30.136 1.00 56.94 207 ASP A N 1
ATOM 1607 C CA . ASP A 1 207 ? 3.147 5.505 -31.433 1.00 56.94 207 ASP A CA 1
ATOM 1608 C C . ASP A 1 207 ? 4.634 5.918 -31.279 1.00 56.94 207 ASP A C 1
ATOM 1610 O O . ASP A 1 207 ? 5.425 5.830 -32.216 1.00 56.94 207 ASP A O 1
ATOM 1614 N N . VAL A 1 208 ? 5.047 6.311 -30.065 1.00 57.06 208 VAL A N 1
ATOM 1615 C CA . VAL A 1 208 ? 6.442 6.612 -29.685 1.00 57.06 208 VAL A CA 1
ATOM 1616 C C . VAL A 1 208 ? 7.337 5.357 -29.661 1.00 57.06 208 VAL A C 1
ATOM 1618 O O . VAL A 1 208 ? 8.541 5.453 -29.926 1.00 57.06 208 VAL A O 1
ATOM 1621 N N . LEU A 1 209 ? 6.756 4.178 -29.400 1.00 59.59 209 LEU A N 1
ATOM 1622 C CA . LEU A 1 209 ? 7.444 2.882 -29.366 1.00 59.59 209 LEU A CA 1
ATOM 1623 C C . LEU A 1 209 ? 7.393 2.134 -30.712 1.00 59.59 209 LEU A C 1
ATOM 1625 O O . LEU A 1 209 ? 8.032 1.086 -30.835 1.00 59.59 209 LEU A O 1
ATOM 1629 N N . GLU A 1 210 ? 6.707 2.651 -31.745 1.00 59.44 210 GLU A N 1
ATOM 1630 C CA . GLU A 1 210 ? 6.700 2.082 -33.109 1.00 59.44 210 GLU A CA 1
ATOM 1631 C C . GLU A 1 210 ? 8.053 2.274 -33.825 1.00 59.44 210 GLU A C 1
ATOM 1633 O O . GLU A 1 210 ? 8.192 2.932 -34.859 1.00 59.44 210 GLU A O 1
ATOM 1638 N N . ARG A 1 211 ? 9.103 1.678 -33.267 1.00 64.62 211 ARG A N 1
ATOM 1639 C CA . ARG A 1 211 ? 10.448 1.663 -33.833 1.00 64.62 211 ARG A CA 1
ATOM 1640 C C . ARG A 1 211 ? 10.723 0.329 -34.520 1.00 64.62 211 ARG A C 1
ATOM 1642 O O . ARG A 1 211 ? 10.184 -0.723 -34.178 1.00 64.62 211 ARG A O 1
ATOM 1649 N N . THR A 1 212 ? 11.583 0.367 -35.533 1.00 71.44 212 THR A N 1
ATOM 1650 C CA . THR A 1 212 ? 11.969 -0.814 -36.321 1.00 71.44 212 THR A CA 1
ATOM 1651 C C . THR A 1 212 ? 12.950 -1.743 -35.599 1.00 71.44 212 THR A C 1
ATOM 1653 O O . THR A 1 212 ? 13.244 -2.814 -36.127 1.00 71.44 212 THR A O 1
ATOM 1656 N N . ALA A 1 213 ? 13.449 -1.358 -34.421 1.00 77.81 213 ALA A N 1
ATOM 1657 C CA . ALA A 1 213 ? 14.412 -2.127 -33.637 1.00 77.81 213 ALA A CA 1
ATOM 1658 C C . ALA A 1 213 ? 13.812 -3.434 -33.076 1.00 77.81 213 ALA A C 1
ATOM 1660 O O . ALA A 1 213 ? 12.589 -3.583 -33.008 1.00 77.81 213 ALA A O 1
ATOM 1661 N N . ALA A 1 214 ? 14.666 -4.409 -32.754 1.00 79.69 214 ALA A N 1
ATOM 1662 C CA . ALA A 1 214 ? 14.261 -5.665 -32.110 1.00 79.69 214 ALA A CA 1
ATOM 1663 C C . ALA A 1 214 ? 13.976 -5.473 -30.609 1.00 79.69 214 ALA A C 1
ATOM 1665 O O . ALA A 1 214 ? 13.056 -6.102 -30.085 1.00 79.69 214 ALA A O 1
ATOM 1666 N N . GLU A 1 215 ? 14.676 -4.521 -29.996 1.00 84.12 215 GLU A N 1
ATOM 1667 C CA . GLU A 1 215 ? 14.503 -4.067 -28.621 1.00 84.12 215 GLU A CA 1
ATOM 1668 C C . GLU A 1 215 ? 14.361 -2.543 -28.573 1.00 84.12 215 GLU A C 1
ATOM 1670 O O . GLU A 1 215 ? 14.891 -1.811 -29.423 1.00 84.12 215 GLU A O 1
ATOM 1675 N N . TYR A 1 216 ? 13.650 -2.054 -27.565 1.00 85.25 216 TYR A N 1
ATOM 1676 C CA . TYR A 1 216 ? 13.585 -0.641 -27.238 1.00 85.25 216 TYR A CA 1
ATOM 1677 C C . TYR A 1 216 ? 13.266 -0.452 -25.761 1.00 85.25 216 TYR A C 1
ATOM 1679 O O . TYR A 1 216 ? 12.334 -1.071 -25.253 1.00 85.25 216 TYR A O 1
ATOM 1687 N N . PHE A 1 217 ? 13.973 0.475 -25.120 1.00 85.69 217 PHE A N 1
ATOM 1688 C CA . PHE A 1 217 ? 13.801 0.828 -23.717 1.00 85.69 217 PHE A CA 1
ATOM 1689 C C . PHE A 1 217 ? 13.879 2.343 -23.567 1.00 85.69 217 PHE A C 1
ATOM 1691 O O . PHE A 1 217 ? 14.721 2.982 -24.205 1.00 85.69 217 PHE A O 1
ATOM 1698 N N . ASP A 1 218 ? 13.022 2.908 -22.726 1.00 87.56 218 ASP A N 1
ATOM 1699 C CA . ASP A 1 218 ? 13.076 4.318 -22.354 1.00 87.56 218 ASP A CA 1
ATOM 1700 C C . ASP A 1 218 ? 12.628 4.511 -20.909 1.00 87.56 218 ASP A C 1
ATOM 1702 O O . ASP A 1 218 ? 11.846 3.712 -20.383 1.00 87.56 218 ASP A O 1
ATOM 1706 N N . ASP A 1 219 ? 13.091 5.590 -20.286 1.00 90.25 219 ASP A N 1
ATOM 1707 C CA . ASP A 1 219 ? 12.589 5.965 -18.971 1.00 90.25 219 ASP A CA 1
ATOM 1708 C C . ASP A 1 219 ? 11.165 6.508 -19.125 1.00 90.25 219 ASP A C 1
ATOM 1710 O O . ASP A 1 219 ? 10.866 7.385 -19.945 1.00 90.25 219 ASP A O 1
ATOM 1714 N N . TRP A 1 220 ? 10.267 5.998 -18.298 1.00 91.81 220 TRP A N 1
ATOM 1715 C CA . TRP A 1 220 ? 8.854 6.312 -18.342 1.00 91.81 220 TRP A CA 1
ATOM 1716 C C . TRP A 1 220 ? 8.365 6.775 -16.983 1.00 91.81 220 TRP A C 1
ATOM 1718 O O . TRP A 1 220 ? 8.834 6.324 -15.940 1.00 91.81 220 TRP A O 1
ATOM 1728 N N . LEU A 1 221 ? 7.425 7.710 -17.003 1.00 93.12 221 LEU A N 1
ATOM 1729 C CA . LEU A 1 221 ? 6.876 8.352 -15.823 1.00 93.12 221 LEU A CA 1
ATOM 1730 C C . LEU A 1 221 ? 5.377 8.094 -15.763 1.00 93.12 221 LEU A C 1
ATOM 1732 O O . LEU A 1 221 ? 4.656 8.433 -16.702 1.00 93.12 221 LEU A O 1
ATOM 1736 N N . ILE A 1 222 ? 4.901 7.586 -14.630 1.00 92.75 222 ILE A N 1
ATOM 1737 C CA . ILE A 1 222 ? 3.494 7.687 -14.235 1.00 92.75 222 ILE A CA 1
ATOM 1738 C C . ILE A 1 222 ? 3.418 8.685 -13.088 1.00 92.75 222 ILE A C 1
ATOM 1740 O O . ILE A 1 222 ? 4.211 8.616 -12.154 1.00 92.75 222 ILE A O 1
ATOM 1744 N N . ALA A 1 223 ? 2.463 9.604 -13.140 1.00 93.75 223 ALA A N 1
ATOM 1745 C CA . ALA A 1 223 ? 2.126 10.480 -12.033 1.00 93.75 223 ALA A CA 1
ATOM 1746 C C . ALA A 1 223 ? 0.626 10.390 -11.754 1.00 93.75 223 ALA A C 1
ATOM 1748 O O . ALA A 1 223 ? -0.191 10.589 -12.651 1.00 93.75 223 ALA A O 1
ATOM 1749 N N . CYS A 1 224 ? 0.263 10.133 -10.508 1.00 91.44 224 CYS A N 1
ATOM 1750 C CA . CYS A 1 224 ? -1.111 9.981 -10.059 1.00 91.44 224 CYS A CA 1
ATOM 1751 C C . CYS A 1 224 ? -1.492 11.091 -9.086 1.00 91.44 224 CYS A C 1
ATOM 1753 O O . CYS A 1 224 ? -0.663 11.557 -8.309 1.00 91.44 224 CYS A O 1
ATOM 1755 N N . ASN A 1 225 ? -2.758 11.492 -9.138 1.00 87.38 225 ASN A N 1
ATOM 1756 C CA . ASN A 1 225 ? -3.413 12.396 -8.209 1.00 87.38 225 ASN A CA 1
ATOM 1757 C C . ASN A 1 225 ? -4.596 11.662 -7.566 1.00 87.38 225 ASN A C 1
ATOM 1759 O O . ASN A 1 225 ? -5.607 11.417 -8.228 1.00 87.38 225 ASN A O 1
ATOM 1763 N N . ALA A 1 226 ? -4.486 11.334 -6.284 1.00 81.38 226 ALA A N 1
ATOM 1764 C CA . ALA A 1 226 ? -5.602 10.841 -5.485 1.00 81.38 226 ALA A CA 1
ATOM 1765 C C . ALA A 1 226 ? -6.021 11.937 -4.510 1.00 81.38 226 ALA A C 1
ATOM 1767 O O . ALA A 1 226 ? -5.409 12.117 -3.458 1.00 81.38 226 ALA A O 1
ATOM 1768 N N . SER A 1 227 ? -7.050 12.698 -4.894 1.00 73.19 227 SER A N 1
ATOM 1769 C CA . SER A 1 227 ? -7.632 13.745 -4.045 1.00 73.19 227 SER A CA 1
ATOM 1770 C C . SER A 1 227 ? -6.573 14.684 -3.463 1.00 73.19 227 SER A C 1
ATOM 1772 O O . SER A 1 227 ? -6.426 14.762 -2.254 1.00 73.19 227 SER A O 1
ATOM 1774 N N . GLY A 1 228 ? -5.774 15.318 -4.326 1.00 72.50 228 GLY A N 1
ATOM 1775 C CA . GLY A 1 228 ? -4.765 16.300 -3.917 1.00 72.50 228 GLY A CA 1
ATOM 1776 C C . GLY A 1 228 ? -3.417 15.707 -3.499 1.00 72.50 228 GLY A C 1
ATOM 1777 O O . GLY A 1 228 ? -2.428 16.442 -3.453 1.00 72.50 228 GLY A O 1
ATOM 1778 N N . VAL A 1 229 ? -3.333 14.391 -3.282 1.00 79.88 229 VAL A N 1
ATOM 1779 C CA . VAL A 1 229 ? -2.068 13.681 -3.052 1.00 79.88 229 VAL A CA 1
ATOM 1780 C C . VAL A 1 229 ? -1.464 13.275 -4.390 1.00 79.88 229 VAL A C 1
ATOM 1782 O O . VAL A 1 229 ? -2.101 12.576 -5.177 1.00 79.88 229 VAL A O 1
ATOM 1785 N N . TYR A 1 230 ? -0.228 13.711 -4.635 1.00 86.81 230 TYR A N 1
ATOM 1786 C CA . TYR A 1 230 ? 0.492 13.436 -5.872 1.00 86.81 230 TYR A CA 1
ATOM 1787 C C . TYR A 1 230 ? 1.657 12.498 -5.609 1.00 86.81 230 TYR A C 1
ATOM 1789 O O . TYR A 1 230 ? 2.523 12.807 -4.794 1.00 86.81 230 TYR A O 1
ATOM 1797 N N . ASN A 1 231 ? 1.715 11.414 -6.370 1.00 91.69 231 ASN A N 1
ATOM 1798 C CA . ASN A 1 231 ? 2.847 10.500 -6.397 1.00 91.69 231 ASN A CA 1
ATOM 1799 C C . ASN A 1 231 ? 3.260 10.260 -7.832 1.00 91.69 231 ASN A C 1
ATOM 1801 O O . ASN A 1 231 ? 2.423 10.267 -8.736 1.00 91.69 231 ASN A O 1
ATOM 1805 N N . SER A 1 232 ? 4.550 10.044 -8.046 1.00 93.94 232 SER A N 1
ATOM 1806 C CA . SER A 1 232 ? 5.033 9.605 -9.339 1.00 93.94 232 SER A CA 1
ATOM 1807 C C . SER A 1 232 ? 6.033 8.476 -9.205 1.00 93.94 232 SER A C 1
ATOM 1809 O O . SER A 1 232 ? 6.837 8.468 -8.277 1.00 93.94 232 SER A O 1
ATOM 1811 N N . GLU A 1 233 ? 5.971 7.554 -10.156 1.00 93.38 233 GLU A N 1
ATOM 1812 C CA . GLU A 1 233 ? 6.871 6.415 -10.259 1.00 93.38 233 GLU A CA 1
ATOM 1813 C C . GLU A 1 233 ? 7.586 6.468 -11.607 1.00 93.38 233 GLU A C 1
ATOM 1815 O O . GLU A 1 233 ? 6.987 6.811 -12.636 1.00 93.38 233 GLU A O 1
ATOM 1820 N N . ILE A 1 234 ? 8.881 6.155 -11.583 1.00 92.44 234 ILE A N 1
ATOM 1821 C CA . ILE A 1 234 ? 9.730 6.103 -12.770 1.00 92.44 234 ILE A CA 1
ATOM 1822 C C . ILE A 1 234 ? 10.145 4.655 -12.974 1.00 92.44 234 ILE A C 1
ATOM 1824 O O . ILE A 1 234 ? 10.671 4.019 -12.065 1.00 92.44 234 ILE A O 1
ATOM 1828 N N . PHE A 1 235 ? 9.952 4.149 -14.180 1.00 89.12 235 PHE A N 1
ATOM 1829 C CA . PHE A 1 235 ? 10.333 2.793 -14.548 1.00 89.12 235 PHE A CA 1
ATOM 1830 C C . PHE A 1 235 ? 10.756 2.762 -16.012 1.00 89.12 235 PHE A C 1
ATOM 1832 O O . PHE A 1 235 ? 10.497 3.692 -16.769 1.00 89.12 235 PHE A O 1
ATOM 1839 N N . VAL A 1 236 ? 11.408 1.680 -16.417 1.00 89.00 236 VAL A N 1
ATOM 1840 C CA . VAL A 1 236 ? 11.788 1.483 -17.815 1.00 89.00 236 VAL A CA 1
ATOM 1841 C C . VAL A 1 236 ? 10.595 0.904 -18.561 1.00 89.00 236 VAL A C 1
ATOM 1843 O O . VAL A 1 236 ? 10.159 -0.193 -18.231 1.00 89.00 236 VAL A O 1
ATOM 1846 N N . LEU A 1 237 ? 10.079 1.609 -19.565 1.00 88.75 237 LEU A N 1
ATOM 1847 C CA . LEU A 1 237 ? 9.047 1.088 -20.457 1.00 88.75 237 LEU A CA 1
ATOM 1848 C C . LEU A 1 237 ? 9.684 0.642 -21.772 1.00 88.75 237 LEU A C 1
ATOM 1850 O O . LEU A 1 237 ? 10.448 1.385 -22.393 1.00 88.75 237 LEU A O 1
ATOM 1854 N N . GLY A 1 238 ? 9.346 -0.555 -22.234 1.00 88.94 238 GLY A N 1
ATOM 1855 C CA . GLY A 1 238 ? 9.962 -1.071 -23.441 1.00 88.94 238 GLY A CA 1
ATOM 1856 C C . GLY A 1 238 ? 9.443 -2.413 -23.913 1.00 88.94 238 GLY A C 1
ATOM 1857 O O . GLY A 1 238 ? 8.514 -2.998 -23.358 1.00 88.94 238 GLY A O 1
ATOM 1858 N N . TYR A 1 239 ? 10.086 -2.909 -24.958 1.00 87.06 239 TYR A N 1
ATOM 1859 C CA . TYR A 1 239 ? 9.944 -4.286 -25.384 1.00 87.06 239 TYR A CA 1
ATOM 1860 C C . TYR A 1 239 ? 11.290 -4.857 -25.781 1.00 87.06 239 TYR A C 1
ATOM 1862 O O . TYR A 1 239 ? 12.180 -4.147 -26.248 1.00 87.06 239 TYR A O 1
ATOM 1870 N N . ASP A 1 240 ? 11.375 -6.166 -25.677 1.00 88.69 240 ASP A N 1
ATOM 1871 C CA . ASP A 1 240 ? 12.514 -6.945 -26.105 1.00 88.69 240 ASP A CA 1
ATOM 1872 C C . ASP A 1 240 ? 11.979 -8.265 -26.653 1.00 88.69 240 ASP A C 1
ATOM 1874 O O . ASP A 1 240 ? 11.280 -9.014 -25.976 1.00 88.69 240 ASP A O 1
ATOM 1878 N N . THR A 1 241 ? 12.231 -8.508 -27.936 1.00 85.25 241 THR A N 1
ATOM 1879 C CA . THR A 1 241 ? 11.695 -9.674 -28.655 1.00 85.25 241 THR A CA 1
ATOM 1880 C C . THR A 1 241 ? 12.717 -10.798 -28.814 1.00 85.25 241 THR A C 1
ATOM 1882 O O . THR A 1 241 ? 12.419 -11.814 -29.451 1.00 85.25 241 THR A O 1
ATOM 1885 N N . THR A 1 242 ? 13.913 -10.621 -28.261 1.00 85.25 242 THR A N 1
ATOM 1886 C CA . THR A 1 242 ? 15.034 -11.552 -28.342 1.00 85.25 242 THR A CA 1
ATOM 1887 C C . THR A 1 242 ? 15.195 -12.299 -27.017 1.00 85.25 242 THR A C 1
ATOM 1889 O O . THR A 1 242 ? 14.983 -11.733 -25.952 1.00 85.25 242 THR A O 1
ATOM 1892 N N . PRO A 1 243 ? 15.480 -13.611 -27.037 1.00 81.00 243 PRO A N 1
ATOM 1893 C CA . PRO A 1 243 ? 15.901 -14.321 -25.832 1.00 81.00 243 PRO A CA 1
ATOM 1894 C C . PRO A 1 243 ? 17.269 -13.822 -25.354 1.00 81.00 243 PRO A C 1
ATOM 1896 O O . PRO A 1 243 ? 18.108 -13.576 -26.218 1.00 81.00 243 PRO A O 1
ATOM 1899 N N . PRO A 1 244 ? 17.525 -13.775 -24.034 1.00 81.25 244 PRO A N 1
ATOM 1900 C CA . PRO A 1 244 ? 18.810 -13.310 -23.524 1.00 81.25 244 PRO A CA 1
ATOM 1901 C C . PRO A 1 244 ? 19.947 -14.278 -23.872 1.00 81.25 244 PRO A C 1
ATOM 1903 O O . PRO A 1 244 ? 19.771 -15.506 -23.811 1.00 81.25 244 PRO A O 1
ATOM 1906 N N . GLU A 1 245 ? 21.133 -13.748 -24.150 1.00 83.94 245 GLU A N 1
ATOM 1907 C CA . GLU A 1 245 ? 22.374 -14.502 -24.288 1.00 83.94 245 GLU A CA 1
ATOM 1908 C C . GLU A 1 245 ? 23.161 -14.495 -22.969 1.00 83.94 245 GLU A C 1
ATOM 1910 O O . GLU A 1 245 ? 23.504 -13.462 -22.395 1.00 83.94 245 GLU A O 1
ATOM 1915 N N . PHE A 1 246 ? 23.505 -15.686 -22.476 1.00 81.38 246 PHE A N 1
ATOM 1916 C CA . PHE A 1 246 ? 24.344 -15.820 -21.290 1.00 81.38 246 PHE A CA 1
ATOM 1917 C C . PHE A 1 246 ? 25.403 -16.906 -21.460 1.00 81.38 246 PHE A C 1
ATOM 1919 O O . PHE A 1 246 ? 25.223 -17.902 -22.165 1.00 81.38 246 PHE A O 1
ATOM 1926 N N . GLU A 1 247 ? 26.515 -16.736 -20.754 1.00 85.19 247 GLU A N 1
ATOM 1927 C CA . GLU A 1 247 ? 27.555 -17.747 -20.624 1.00 85.19 247 GLU A CA 1
ATOM 1928 C C . GLU A 1 247 ? 27.531 -18.365 -19.231 1.00 85.19 247 GLU A C 1
ATOM 1930 O O . GLU A 1 247 ? 27.481 -17.673 -18.215 1.00 85.19 247 GLU A O 1
ATOM 1935 N N . LEU A 1 248 ? 27.630 -19.693 -19.184 1.00 82.94 248 LEU A N 1
ATOM 1936 C CA . LEU A 1 248 ? 27.838 -20.441 -17.953 1.00 82.94 248 LEU A CA 1
ATOM 1937 C C . LEU A 1 248 ? 29.268 -20.978 -17.925 1.00 82.94 248 LEU A C 1
ATOM 1939 O O . LEU A 1 248 ? 29.677 -21.752 -18.793 1.00 82.94 248 LEU A O 1
ATOM 1943 N N . SER A 1 249 ? 30.012 -20.637 -16.878 1.00 85.19 249 SER A N 1
ATOM 1944 C CA . SER A 1 249 ? 31.314 -21.237 -16.596 1.00 85.19 249 SER A CA 1
ATOM 1945 C C . SER A 1 249 ? 31.328 -21.925 -15.233 1.00 85.19 249 SER A C 1
ATOM 1947 O O . SER A 1 249 ? 30.567 -21.585 -14.329 1.00 85.19 249 SER A O 1
ATOM 1949 N N . ALA A 1 250 ? 32.172 -22.947 -15.104 1.00 81.25 250 ALA A N 1
ATOM 1950 C CA . ALA A 1 250 ? 32.326 -23.735 -13.889 1.00 81.25 250 ALA A CA 1
ATOM 1951 C C . ALA A 1 250 ? 33.815 -23.884 -13.565 1.00 81.25 250 ALA A C 1
ATOM 1953 O O . ALA A 1 250 ? 34.574 -24.386 -14.398 1.00 81.25 250 ALA A O 1
ATOM 1954 N N . ASN A 1 251 ? 34.232 -23.466 -12.370 1.00 84.00 251 ASN A N 1
ATOM 1955 C CA . ASN A 1 251 ? 35.626 -23.532 -11.937 1.00 84.00 251 ASN A CA 1
ATOM 1956 C C . ASN A 1 251 ? 35.750 -24.003 -10.471 1.00 84.00 251 ASN A C 1
ATOM 1958 O O . ASN A 1 251 ? 35.256 -23.314 -9.577 1.00 84.00 251 ASN A O 1
ATOM 1962 N N . PRO A 1 252 ? 36.410 -25.137 -10.183 1.00 82.81 252 PRO A N 1
ATOM 1963 C CA . PRO A 1 252 ? 36.916 -26.129 -11.134 1.00 82.81 252 PRO A CA 1
ATOM 1964 C C . PRO A 1 252 ? 35.769 -26.810 -11.893 1.00 82.81 252 PRO A C 1
ATOM 1966 O O . PRO A 1 252 ? 34.668 -26.976 -11.358 1.00 82.81 252 PRO A O 1
ATOM 1969 N N . ASN A 1 253 ? 36.009 -27.191 -13.153 1.00 81.31 253 ASN A N 1
ATOM 1970 C CA . ASN A 1 253 ? 34.987 -27.842 -13.974 1.00 81.31 253 ASN A CA 1
ATOM 1971 C C . ASN A 1 253 ? 34.732 -29.260 -13.431 1.00 81.31 253 ASN A C 1
ATOM 1973 O O . ASN A 1 253 ? 35.625 -30.105 -13.524 1.00 81.31 253 ASN A O 1
ATOM 1977 N N . PRO A 1 254 ? 33.523 -29.575 -12.934 1.00 72.50 254 PRO A N 1
ATOM 1978 C CA . PRO A 1 254 ? 33.266 -30.831 -12.231 1.00 72.50 254 PRO A CA 1
ATOM 1979 C C . PRO A 1 254 ? 33.389 -32.067 -13.135 1.00 72.50 254 PRO A C 1
ATOM 1981 O O . PRO A 1 254 ? 33.579 -33.177 -12.642 1.00 72.50 254 PRO A O 1
ATOM 1984 N N . LEU A 1 255 ? 33.306 -31.897 -14.462 1.00 74.31 255 LEU A N 1
ATOM 1985 C CA . LEU A 1 255 ? 33.518 -32.977 -15.429 1.00 74.31 255 LEU A CA 1
ATOM 1986 C C . LEU A 1 255 ? 35.004 -33.266 -15.674 1.00 74.31 255 LEU A C 1
ATOM 1988 O O . LEU A 1 255 ? 35.354 -34.387 -16.039 1.00 74.31 255 LEU A O 1
ATOM 1992 N N . GLN A 1 256 ? 35.868 -32.262 -15.512 1.00 78.81 256 GLN A N 1
ATOM 1993 C CA . GLN A 1 256 ? 37.309 -32.377 -15.751 1.00 78.81 256 GLN A CA 1
ATOM 1994 C C . GLN A 1 256 ? 38.085 -32.643 -14.453 1.00 78.81 256 GLN A C 1
ATOM 1996 O O . GLN A 1 256 ? 39.083 -33.362 -14.473 1.00 78.81 256 GLN A O 1
ATOM 2001 N N . GLU A 1 257 ? 37.597 -32.123 -13.326 1.00 81.50 257 GLU A N 1
ATOM 2002 C CA . GLU A 1 257 ? 38.251 -32.147 -12.014 1.00 81.50 257 GLU A CA 1
ATOM 2003 C C . GLU A 1 257 ? 37.319 -32.731 -10.929 1.00 81.50 257 GLU A C 1
ATOM 2005 O O . GLU A 1 257 ? 36.962 -32.056 -9.965 1.00 81.50 257 GLU A O 1
ATOM 2010 N N . PRO A 1 258 ? 36.914 -34.012 -11.037 1.00 74.69 258 PRO A N 1
ATOM 2011 C CA . PRO A 1 258 ? 35.908 -34.615 -10.152 1.00 74.69 258 PRO A CA 1
ATOM 2012 C C . PRO A 1 258 ? 36.391 -34.845 -8.708 1.00 74.69 258 PRO A C 1
ATOM 2014 O O . PRO A 1 258 ? 35.620 -35.297 -7.864 1.00 74.69 258 PRO A O 1
ATOM 2017 N N . THR A 1 259 ? 37.676 -34.613 -8.421 1.00 77.00 259 THR A N 1
ATOM 2018 C CA . THR A 1 259 ? 38.242 -34.706 -7.066 1.00 77.00 259 THR A CA 1
ATOM 2019 C C . THR A 1 259 ? 37.979 -33.461 -6.233 1.00 77.00 259 THR A C 1
ATOM 2021 O O . THR A 1 259 ? 38.112 -33.514 -5.009 1.00 77.00 259 THR A O 1
ATOM 2024 N N . GLU A 1 260 ? 37.630 -32.353 -6.881 1.00 75.38 260 GLU A N 1
ATOM 2025 C CA . GLU A 1 260 ? 37.337 -31.104 -6.203 1.00 75.38 260 GLU A CA 1
ATOM 2026 C C . GLU A 1 260 ? 35.956 -31.175 -5.553 1.00 75.38 260 GLU A C 1
ATOM 2028 O O . GLU A 1 260 ? 34.960 -31.571 -6.155 1.00 75.38 260 GLU A O 1
ATOM 2033 N N . THR A 1 261 ? 35.908 -30.824 -4.270 1.00 66.81 261 THR A N 1
ATOM 2034 C CA . THR A 1 261 ? 34.683 -30.948 -3.457 1.00 66.81 261 THR A CA 1
ATOM 2035 C C . THR A 1 261 ? 33.733 -29.762 -3.610 1.00 66.81 261 THR A C 1
ATOM 2037 O O . THR A 1 261 ? 32.635 -29.774 -3.050 1.00 66.81 261 THR A O 1
ATOM 2040 N N . SER A 1 262 ? 34.156 -28.746 -4.362 1.00 68.00 262 SER A N 1
ATOM 2041 C CA . SER A 1 262 ? 33.391 -27.542 -4.648 1.00 68.00 262 SER A CA 1
ATOM 2042 C C . SER A 1 262 ? 33.663 -27.041 -6.057 1.00 68.00 262 SER A C 1
ATOM 2044 O O . SER A 1 262 ? 34.818 -26.953 -6.461 1.00 68.00 262 SER A O 1
ATOM 2046 N N . THR A 1 263 ? 32.602 -26.627 -6.742 1.00 66.62 263 THR A N 1
ATOM 2047 C CA . THR A 1 263 ? 32.652 -25.911 -8.019 1.00 66.62 263 THR A CA 1
ATOM 2048 C C . THR A 1 263 ? 31.996 -24.551 -7.833 1.00 66.62 263 THR A C 1
ATOM 2050 O O . THR A 1 263 ? 30.944 -24.461 -7.195 1.00 66.62 263 THR A O 1
ATOM 2053 N N . LEU A 1 264 ? 32.616 -23.515 -8.396 1.00 72.94 264 LEU A N 1
ATOM 2054 C CA . LEU A 1 264 ? 32.016 -22.204 -8.586 1.00 72.94 264 LEU A CA 1
ATOM 2055 C C . LEU A 1 264 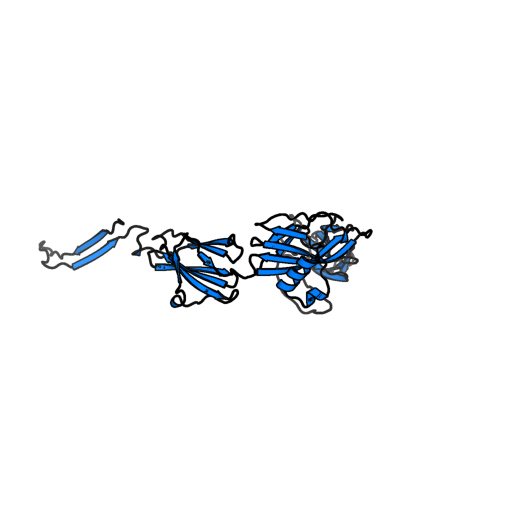? 31.334 -22.169 -9.951 1.00 72.94 264 LEU A C 1
ATOM 2057 O O . LEU A 1 264 ? 32.021 -22.264 -10.966 1.00 72.94 264 LEU A O 1
ATOM 2061 N N . PHE A 1 265 ? 30.011 -22.038 -9.977 1.00 73.44 265 PHE A N 1
ATOM 2062 C CA . PHE A 1 265 ? 29.289 -21.714 -11.208 1.00 73.44 265 PHE A CA 1
ATOM 2063 C C . PHE A 1 265 ? 29.177 -20.203 -11.340 1.00 73.44 265 PHE A C 1
ATOM 2065 O O . PHE A 1 265 ? 28.785 -19.549 -10.374 1.00 73.44 265 PHE A O 1
ATOM 2072 N N . THR A 1 266 ? 29.503 -19.684 -12.519 1.00 75.94 266 THR A N 1
ATOM 2073 C CA . THR A 1 266 ? 29.390 -18.272 -12.875 1.00 75.94 266 THR A CA 1
ATOM 2074 C C . THR A 1 266 ? 28.491 -18.144 -14.092 1.00 75.94 266 THR A C 1
ATOM 2076 O O . THR A 1 266 ? 28.801 -18.716 -15.136 1.00 75.94 266 THR A O 1
ATOM 2079 N N . ILE A 1 267 ? 27.394 -17.408 -13.935 1.00 76.88 267 ILE A N 1
ATOM 2080 C CA . ILE A 1 267 ? 26.521 -16.990 -15.036 1.00 76.88 267 ILE A CA 1
ATOM 2081 C C . ILE A 1 267 ? 26.881 -15.551 -15.370 1.00 76.88 267 ILE A C 1
ATOM 2083 O O . ILE A 1 267 ? 26.866 -14.716 -14.464 1.00 76.88 267 ILE A O 1
ATOM 2087 N N . THR A 1 268 ? 27.203 -15.297 -16.633 1.00 77.50 268 THR A N 1
ATOM 2088 C CA . THR A 1 268 ? 27.506 -13.970 -17.172 1.00 77.50 268 THR A CA 1
ATOM 2089 C C . THR A 1 268 ? 26.447 -13.624 -18.202 1.00 77.50 268 THR A C 1
ATOM 2091 O O . THR A 1 268 ? 26.292 -14.369 -19.170 1.00 77.50 268 THR A O 1
ATOM 2094 N N . SER A 1 269 ? 25.744 -12.512 -18.012 1.00 79.38 269 SER A N 1
ATOM 2095 C CA . SER A 1 269 ? 24.878 -11.982 -19.065 1.00 79.38 269 SER A CA 1
ATOM 2096 C C . SER A 1 269 ? 25.710 -11.265 -20.126 1.00 79.38 269 SER A C 1
ATOM 2098 O O . SER A 1 269 ? 26.610 -10.502 -19.760 1.00 79.38 269 SER A O 1
ATOM 2100 N N . LEU A 1 270 ? 25.457 -11.539 -21.407 1.00 79.62 270 LEU A N 1
ATOM 2101 C CA . LEU A 1 270 ? 26.264 -11.026 -22.519 1.00 79.62 270 LEU A CA 1
ATOM 2102 C C . LEU A 1 270 ? 25.647 -9.820 -23.228 1.00 79.62 270 LEU A C 1
ATOM 2104 O O . LEU A 1 270 ? 26.390 -9.039 -23.821 1.00 79.62 270 LEU A O 1
ATOM 2108 N N . ASP A 1 271 ? 24.324 -9.708 -23.207 1.00 77.25 271 ASP A N 1
ATOM 2109 C CA . ASP A 1 271 ? 23.567 -8.741 -24.002 1.00 77.25 271 ASP A CA 1
ATOM 2110 C C . ASP A 1 271 ? 22.502 -7.991 -23.192 1.00 77.25 271 ASP A C 1
ATOM 2112 O O . ASP A 1 271 ? 22.390 -6.779 -23.346 1.00 77.25 271 ASP A O 1
ATOM 2116 N N . ASP A 1 272 ? 21.795 -8.679 -22.292 1.00 75.69 272 ASP A N 1
ATOM 2117 C CA . ASP A 1 272 ? 20.658 -8.123 -21.554 1.00 75.69 272 ASP A CA 1
ATOM 2118 C C . ASP A 1 272 ? 20.846 -8.132 -20.032 1.00 75.69 272 ASP A C 1
ATOM 2120 O O . ASP A 1 272 ? 21.696 -8.821 -19.468 1.00 75.69 272 ASP A O 1
ATOM 2124 N N . ASP A 1 273 ? 19.968 -7.428 -19.321 1.00 74.75 273 ASP A N 1
ATOM 2125 C CA . ASP A 1 273 ? 19.703 -7.762 -17.924 1.00 74.75 273 ASP A CA 1
ATOM 2126 C C . ASP A 1 273 ? 18.957 -9.106 -17.857 1.00 74.75 273 ASP A C 1
ATOM 2128 O O . ASP A 1 273 ? 17.999 -9.326 -18.597 1.00 74.75 273 ASP A O 1
ATOM 2132 N N . ILE A 1 274 ? 19.316 -9.993 -16.924 1.00 74.88 274 ILE A N 1
ATOM 2133 C CA . ILE A 1 274 ? 18.629 -11.285 -16.751 1.00 74.88 274 ILE A CA 1
ATOM 2134 C C . ILE A 1 274 ? 18.171 -11.529 -15.314 1.00 74.88 274 ILE A C 1
ATOM 2136 O O . ILE A 1 274 ? 18.878 -11.285 -14.343 1.00 74.88 274 ILE A O 1
ATOM 2140 N N . LEU A 1 275 ? 16.963 -12.059 -15.172 1.00 71.75 275 LEU A N 1
ATOM 2141 C CA . LEU A 1 275 ? 16.389 -12.625 -13.965 1.00 71.75 275 LEU A CA 1
ATOM 2142 C C . LEU A 1 275 ? 16.591 -14.142 -13.973 1.00 71.75 275 LEU A C 1
ATOM 2144 O O . LEU A 1 275 ? 15.907 -14.864 -14.698 1.00 71.75 275 LEU A O 1
ATOM 2148 N N . CYS A 1 276 ? 17.503 -14.649 -13.148 1.00 70.69 276 CYS A N 1
ATOM 2149 C CA . CYS A 1 276 ? 17.731 -16.091 -13.044 1.00 70.69 276 CYS A CA 1
ATOM 2150 C C . CYS A 1 276 ? 16.952 -16.702 -11.876 1.00 70.69 276 CYS A C 1
ATOM 2152 O O . CYS A 1 276 ? 17.046 -16.241 -10.736 1.00 70.69 276 CYS A O 1
ATOM 2154 N N . ASN A 1 277 ? 16.212 -17.771 -12.171 1.00 68.94 277 ASN A N 1
ATOM 2155 C CA . ASN A 1 277 ? 15.495 -18.600 -11.214 1.00 68.94 277 ASN A CA 1
ATOM 2156 C C . ASN A 1 277 ? 16.214 -19.935 -11.026 1.00 68.94 277 ASN A C 1
ATOM 2158 O O . 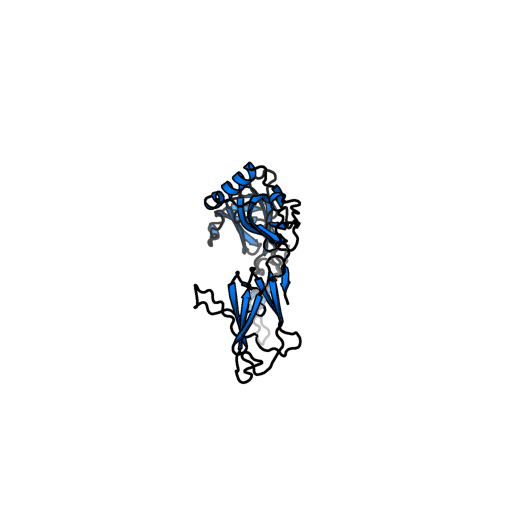ASN A 1 277 ? 16.645 -20.578 -11.984 1.00 68.94 277 ASN A O 1
ATOM 2162 N N . TYR A 1 278 ? 16.287 -20.373 -9.774 1.00 65.50 278 TYR A N 1
ATOM 2163 C CA . TYR A 1 278 ? 16.917 -21.628 -9.388 1.00 65.50 278 TYR A CA 1
ATOM 2164 C C . TYR A 1 278 ? 15.873 -22.619 -8.874 1.00 65.50 278 TYR A C 1
ATOM 2166 O O . TYR A 1 278 ? 15.151 -22.321 -7.918 1.00 65.50 278 TYR A O 1
ATOM 2174 N N . VAL A 1 279 ? 15.815 -23.812 -9.476 1.00 60.97 279 VAL A N 1
ATOM 2175 C CA . VAL A 1 279 ? 14.877 -24.868 -9.071 1.00 60.97 279 VAL A CA 1
ATOM 2176 C C . VAL A 1 279 ? 15.634 -26.147 -8.718 1.00 60.97 279 VAL A C 1
ATOM 2178 O O . VAL A 1 279 ? 16.311 -26.755 -9.551 1.00 60.97 279 VAL A O 1
ATOM 2181 N N . GLN A 1 280 ? 15.490 -26.592 -7.466 1.00 53.72 280 GLN A N 1
ATOM 2182 C CA . GLN A 1 280 ? 15.950 -27.913 -7.037 1.00 53.72 280 GLN A CA 1
ATOM 2183 C C . GLN A 1 280 ? 14.968 -28.988 -7.545 1.00 53.72 280 GLN A C 1
ATOM 2185 O O . GLN A 1 280 ? 13.754 -28.803 -7.425 1.00 53.72 280 GLN A O 1
ATOM 2190 N N . PRO A 1 281 ? 15.440 -30.132 -8.076 1.00 55.12 281 PRO A N 1
ATOM 2191 C CA . PRO A 1 281 ? 14.550 -31.206 -8.503 1.00 55.12 281 PRO A CA 1
ATOM 2192 C C . PRO A 1 281 ? 13.696 -31.715 -7.339 1.00 55.12 281 PRO A C 1
ATOM 2194 O O . PRO A 1 281 ? 14.223 -32.056 -6.281 1.00 55.12 281 PRO A O 1
ATOM 2197 N N . THR A 1 282 ? 12.393 -31.877 -7.566 1.00 50.53 282 THR A N 1
ATOM 2198 C CA . THR A 1 282 ? 11.409 -32.364 -6.577 1.00 50.53 282 THR A CA 1
ATOM 2199 C C . THR A 1 282 ? 11.707 -33.756 -6.007 1.00 50.53 282 THR A C 1
ATOM 2201 O O . THR A 1 282 ? 11.172 -34.112 -4.962 1.00 50.53 282 THR A O 1
ATOM 2204 N N . ASN A 1 283 ? 12.578 -34.536 -6.658 1.00 54.69 283 ASN A N 1
ATOM 2205 C CA . ASN A 1 283 ? 12.976 -35.884 -6.237 1.00 54.69 283 ASN A CA 1
ATOM 2206 C C . ASN A 1 283 ? 14.385 -35.959 -5.620 1.00 54.69 283 ASN A C 1
ATOM 2208 O O . ASN A 1 283 ? 14.859 -37.059 -5.328 1.00 54.69 283 ASN A O 1
ATOM 2212 N N . ALA A 1 284 ? 15.082 -34.832 -5.444 1.00 54.38 284 ALA A N 1
ATOM 2213 C CA . ALA A 1 284 ? 16.336 -34.831 -4.702 1.00 54.38 284 ALA A CA 1
ATOM 2214 C C . ALA A 1 284 ? 16.022 -35.002 -3.198 1.00 54.38 284 ALA A C 1
ATOM 2216 O O . ALA A 1 284 ? 15.144 -34.302 -2.689 1.00 54.38 284 ALA A O 1
ATOM 2217 N N . PRO A 1 285 ? 16.690 -35.916 -2.457 1.00 53.28 285 PRO A N 1
ATOM 2218 C CA . PRO A 1 285 ? 16.623 -35.887 -0.998 1.00 53.28 285 PRO A CA 1
ATOM 2219 C C . PRO A 1 285 ? 17.016 -34.481 -0.557 1.00 53.28 285 PRO A C 1
ATOM 2221 O O . PRO A 1 285 ? 17.938 -33.930 -1.150 1.00 53.28 285 PRO A O 1
ATOM 2224 N N . TYR A 1 286 ? 16.313 -33.913 0.430 1.00 48.56 286 TYR A N 1
ATOM 2225 C CA . TYR A 1 286 ? 16.550 -32.553 0.921 1.00 48.56 286 TYR A CA 1
ATOM 2226 C C . TYR A 1 286 ? 18.037 -32.357 1.243 1.00 48.56 286 TYR A C 1
ATOM 2228 O O . TYR A 1 286 ? 18.517 -32.670 2.333 1.00 48.56 286 TYR A O 1
ATOM 2236 N N . THR A 1 287 ? 18.784 -31.878 0.257 1.00 48.22 287 THR A N 1
ATOM 2237 C CA . THR A 1 287 ? 20.081 -31.269 0.432 1.00 48.22 287 THR A CA 1
ATOM 2238 C C . THR A 1 287 ? 19.754 -29.831 0.776 1.00 48.22 287 THR A C 1
ATOM 2240 O O . THR A 1 287 ? 19.068 -29.182 -0.019 1.00 48.22 287 THR A O 1
ATOM 2243 N N . PRO A 1 288 ? 20.162 -29.333 1.959 1.00 45.56 288 PRO A N 1
ATOM 2244 C CA . PRO A 1 288 ? 20.013 -27.917 2.246 1.00 45.56 288 PRO A CA 1
ATOM 2245 C C . PRO A 1 288 ? 20.608 -27.140 1.063 1.00 45.56 288 PRO A C 1
ATOM 2247 O O . PRO A 1 288 ? 21.650 -27.569 0.546 1.00 45.56 288 PRO A O 1
ATOM 2250 N N . PRO A 1 289 ? 19.942 -26.068 0.593 1.00 44.97 289 PRO A N 1
ATOM 2251 C CA . PRO A 1 289 ? 20.433 -25.282 -0.531 1.00 44.97 289 PRO A CA 1
ATOM 2252 C C . PRO A 1 289 ? 21.903 -24.905 -0.297 1.00 44.97 289 PRO A C 1
ATOM 2254 O O . PRO A 1 289 ? 22.315 -24.814 0.870 1.00 44.97 289 PRO A O 1
ATOM 2257 N N . PRO A 1 290 ? 22.709 -24.737 -1.367 1.00 45.34 290 PRO A N 1
ATOM 2258 C CA . PRO A 1 290 ? 24.101 -24.309 -1.243 1.00 45.34 290 PRO A CA 1
ATOM 2259 C C . PRO A 1 290 ? 24.182 -23.182 -0.212 1.00 45.34 290 PRO A C 1
ATOM 2261 O O . PRO A 1 290 ? 23.468 -22.188 -0.307 1.00 45.34 290 PRO A O 1
ATOM 2264 N N . GLN A 1 291 ? 24.955 -23.413 0.854 1.00 37.78 291 GLN A N 1
ATOM 2265 C CA . GLN A 1 291 ? 24.738 -22.749 2.145 1.00 37.78 291 GLN A CA 1
ATOM 2266 C C . GLN A 1 291 ? 24.975 -21.233 2.126 1.00 37.78 291 GLN A C 1
ATOM 2268 O O . GLN A 1 291 ? 24.737 -20.588 3.146 1.00 37.78 291 GLN A O 1
ATOM 2273 N N . ARG A 1 292 ? 25.475 -20.666 1.018 1.00 40.31 292 ARG A N 1
ATOM 2274 C CA . ARG A 1 292 ? 25.779 -19.241 0.859 1.00 40.31 292 ARG A CA 1
ATOM 2275 C C . ARG A 1 292 ? 25.696 -18.828 -0.611 1.00 40.31 292 ARG A C 1
ATOM 2277 O O . ARG A 1 292 ? 26.350 -19.442 -1.453 1.00 40.31 292 ARG A O 1
ATOM 2284 N N . TYR A 1 293 ? 24.950 -17.761 -0.876 1.00 43.72 293 TYR A N 1
ATOM 2285 C CA . TYR A 1 293 ? 25.011 -16.991 -2.118 1.00 43.72 293 TYR A CA 1
ATOM 2286 C C . TYR A 1 293 ? 25.875 -15.754 -1.862 1.00 43.72 293 TYR A C 1
ATOM 2288 O O . TYR A 1 293 ? 25.793 -15.163 -0.783 1.00 43.72 293 TYR A O 1
ATOM 2296 N N . TYR A 1 294 ? 26.716 -15.385 -2.824 1.00 43.56 294 TYR A N 1
ATOM 2297 C CA . TYR A 1 294 ? 27.544 -14.185 -2.743 1.00 43.56 294 TYR A CA 1
ATOM 2298 C C . TYR A 1 294 ? 27.282 -13.328 -3.975 1.00 43.56 294 TYR A C 1
ATOM 2300 O O . TYR A 1 294 ? 27.517 -13.775 -5.096 1.00 43.56 294 TYR A O 1
ATOM 2308 N N . PHE A 1 295 ? 26.803 -12.108 -3.749 1.00 40.50 295 PHE A N 1
ATOM 2309 C CA . PHE A 1 295 ? 26.735 -11.079 -4.777 1.00 40.50 295 PHE A CA 1
ATOM 2310 C C . PHE A 1 295 ? 28.070 -10.346 -4.782 1.00 40.50 295 PHE A C 1
ATOM 2312 O O . PHE A 1 295 ? 28.483 -9.804 -3.756 1.00 40.50 295 PHE A O 1
ATOM 2319 N N . TYR A 1 296 ? 28.751 -10.353 -5.922 1.00 43.50 296 TYR A N 1
ATOM 2320 C CA . TYR A 1 296 ? 29.914 -9.509 -6.142 1.00 43.50 296 TYR A CA 1
ATOM 2321 C C . TYR A 1 296 ? 29.556 -8.510 -7.227 1.00 43.50 296 TYR A C 1
ATOM 2323 O O . TYR A 1 296 ? 29.589 -8.847 -8.407 1.00 43.50 296 TYR A O 1
ATOM 2331 N N . THR A 1 297 ? 29.278 -7.273 -6.831 1.00 40.31 297 THR A N 1
ATOM 2332 C CA . THR A 1 297 ? 29.539 -6.157 -7.736 1.00 40.31 297 THR A CA 1
ATOM 2333 C C . THR A 1 297 ? 31.027 -5.812 -7.606 1.00 40.31 297 THR A C 1
ATOM 2335 O O . THR A 1 297 ? 31.587 -5.922 -6.505 1.00 40.31 297 THR A O 1
ATOM 2338 N N . PRO A 1 298 ? 31.712 -5.384 -8.681 1.00 38.44 298 PRO A N 1
ATOM 2339 C CA . PRO A 1 298 ? 33.097 -4.907 -8.597 1.00 38.44 298 PRO A CA 1
ATOM 234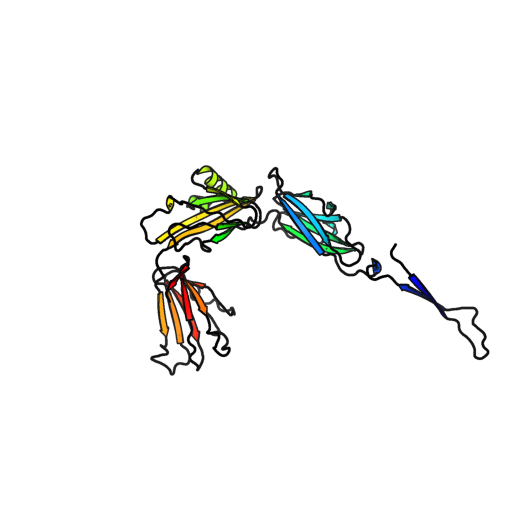0 C C . PRO A 1 298 ? 33.306 -3.795 -7.550 1.00 38.44 298 PRO A C 1
ATOM 2342 O O . PRO A 1 298 ? 34.433 -3.533 -7.132 1.00 38.44 298 PRO A O 1
ATOM 2345 N N . GLU A 1 299 ? 32.220 -3.151 -7.124 1.00 37.31 299 GLU A N 1
ATOM 2346 C CA . GLU A 1 299 ? 32.197 -1.959 -6.285 1.00 37.31 299 GLU A CA 1
ATOM 2347 C C . GLU A 1 299 ? 32.012 -2.248 -4.784 1.00 37.31 299 GLU A C 1
ATOM 2349 O O . GLU A 1 299 ? 32.328 -1.381 -3.968 1.00 37.31 299 GLU A O 1
ATOM 2354 N N . ASN A 1 300 ? 31.551 -3.444 -4.377 1.00 40.03 300 ASN A N 1
ATOM 2355 C CA . ASN A 1 300 ? 31.352 -3.761 -2.954 1.00 40.03 300 ASN A CA 1
ATOM 2356 C C . ASN A 1 300 ? 31.498 -5.269 -2.613 1.00 40.03 300 ASN A C 1
ATOM 2358 O O . ASN A 1 300 ? 30.508 -5.996 -2.546 1.00 40.03 300 ASN A O 1
ATOM 2362 N N . PRO A 1 301 ? 32.724 -5.757 -2.343 1.00 44.16 301 PRO A N 1
ATOM 2363 C CA . PRO A 1 301 ? 33.018 -7.187 -2.171 1.00 44.16 301 PRO A CA 1
ATOM 2364 C C . PRO A 1 301 ? 32.658 -7.799 -0.799 1.00 44.16 301 PRO A C 1
ATOM 2366 O O . PRO A 1 301 ? 32.911 -8.989 -0.588 1.00 44.16 301 PRO A O 1
ATOM 2369 N N . ASP A 1 302 ? 32.108 -7.028 0.148 1.00 41.25 302 ASP A N 1
ATOM 2370 C CA . ASP A 1 302 ? 32.013 -7.435 1.563 1.00 41.25 302 ASP A CA 1
ATOM 2371 C C . ASP A 1 302 ? 30.593 -7.727 2.087 1.00 41.25 302 ASP A C 1
ATOM 2373 O O . ASP A 1 302 ? 30.440 -8.056 3.266 1.00 41.25 302 ASP A O 1
ATOM 2377 N N . ASN A 1 303 ? 29.547 -7.683 1.255 1.00 39.66 303 ASN A N 1
ATOM 2378 C CA . ASN A 1 303 ? 28.181 -7.908 1.740 1.00 39.66 303 ASN A CA 1
ATOM 2379 C C . ASN A 1 303 ? 27.871 -9.412 1.898 1.00 39.66 303 ASN A C 1
ATOM 2381 O O . ASN A 1 303 ? 27.611 -10.126 0.929 1.00 39.66 303 ASN A O 1
ATOM 2385 N N . ARG A 1 304 ? 27.943 -9.912 3.137 1.00 39.81 304 ARG A N 1
ATOM 2386 C CA . ARG A 1 304 ? 27.702 -11.313 3.509 1.00 39.81 304 ARG A CA 1
ATOM 2387 C C . ARG A 1 304 ? 26.535 -11.361 4.487 1.00 39.81 304 ARG A C 1
ATOM 2389 O O . ARG A 1 304 ? 26.676 -10.806 5.568 1.00 39.81 304 ARG A O 1
ATOM 2396 N N . ASP A 1 305 ? 25.435 -12.006 4.091 1.00 33.47 305 ASP A N 1
ATOM 2397 C CA . ASP A 1 305 ? 24.501 -12.796 4.924 1.00 33.47 305 ASP A CA 1
ATOM 2398 C C . ASP A 1 305 ? 23.034 -12.610 4.492 1.00 33.47 305 ASP A C 1
ATOM 2400 O O . ASP A 1 305 ? 22.465 -11.546 4.706 1.00 33.47 305 ASP A O 1
ATOM 2404 N N . GLN A 1 306 ? 22.402 -13.669 3.954 1.00 34.66 306 GLN A N 1
ATOM 2405 C CA . GLN A 1 306 ? 20.952 -13.945 4.051 1.00 34.66 306 GLN A CA 1
ATOM 2406 C C . GLN A 1 306 ? 20.600 -15.368 3.546 1.00 34.66 306 GLN A C 1
ATOM 2408 O O . GLN A 1 306 ? 21.253 -15.901 2.650 1.00 34.66 306 GLN A O 1
ATOM 2413 N N . TYR A 1 307 ? 19.579 -15.999 4.149 1.00 29.61 307 TYR A N 1
ATOM 2414 C CA . TYR A 1 307 ? 19.126 -17.386 3.915 1.00 29.61 307 TYR A CA 1
ATOM 2415 C C . TYR A 1 307 ? 17.727 -17.413 3.269 1.00 29.61 307 TYR A C 1
ATOM 2417 O O . TYR A 1 307 ? 16.794 -16.962 3.928 1.00 29.61 307 TYR A O 1
ATOM 2425 N N . VAL A 1 308 ? 17.527 -17.989 2.068 1.00 33.47 308 VAL A N 1
ATOM 2426 C CA . VAL A 1 308 ? 16.179 -18.207 1.470 1.00 33.47 308 VAL A CA 1
ATOM 2427 C C . VAL A 1 308 ? 16.157 -19.420 0.505 1.00 33.47 308 VAL A C 1
ATOM 2429 O O . VAL A 1 308 ? 17.164 -19.727 -0.128 1.00 33.47 308 VAL A O 1
ATOM 2432 N N . GLN A 1 309 ? 15.016 -20.129 0.413 1.00 33.88 309 GLN A N 1
ATOM 2433 C CA . GLN A 1 309 ? 14.790 -21.374 -0.360 1.00 33.88 309 GLN A CA 1
ATOM 2434 C C . GLN A 1 309 ? 14.483 -21.194 -1.866 1.00 33.88 309 GLN A C 1
ATOM 2436 O O . GLN A 1 309 ? 14.458 -22.180 -2.597 1.00 33.88 309 GLN A O 1
ATOM 2441 N N . SER A 1 310 ? 14.297 -19.968 -2.350 1.00 41.44 310 SER A N 1
ATOM 2442 C CA . SER A 1 310 ? 14.149 -19.633 -3.774 1.00 41.44 310 SER A CA 1
ATOM 2443 C C . SER A 1 310 ? 14.547 -18.172 -3.963 1.00 41.44 310 SER A C 1
ATOM 2445 O O . SER A 1 310 ? 14.088 -17.329 -3.192 1.00 41.44 310 SER A O 1
ATOM 2447 N N . TYR A 1 311 ? 15.394 -17.873 -4.946 1.00 49.22 311 TYR A N 1
ATOM 2448 C CA . TYR A 1 311 ? 15.820 -16.508 -5.257 1.00 49.22 311 TYR A CA 1
ATOM 2449 C C . TYR A 1 311 ? 15.554 -16.224 -6.736 1.00 49.22 311 TYR A C 1
ATOM 2451 O O . TYR A 1 311 ? 15.855 -17.064 -7.585 1.00 49.22 311 TYR A O 1
ATOM 2459 N N . SER A 1 312 ? 15.005 -15.045 -7.013 1.00 49.84 312 SER A N 1
ATOM 2460 C CA . SER A 1 312 ? 14.983 -14.427 -8.336 1.00 49.84 312 SER A CA 1
ATOM 2461 C C . SER A 1 312 ? 15.863 -13.187 -8.224 1.00 49.84 312 SER A C 1
ATOM 2463 O O . SER A 1 312 ? 15.554 -12.299 -7.431 1.00 49.84 312 SER A O 1
ATOM 2465 N N . THR A 1 313 ? 16.991 -13.151 -8.936 1.00 58.84 313 THR A N 1
ATOM 2466 C CA . THR A 1 313 ? 17.911 -11.999 -8.914 1.00 58.84 313 THR A CA 1
ATOM 2467 C C . THR A 1 313 ? 17.995 -11.356 -10.279 1.00 58.84 313 THR A C 1
ATOM 2469 O O . THR A 1 313 ? 18.213 -12.069 -11.255 1.00 58.84 313 THR A O 1
ATOM 2472 N N . ARG A 1 314 ? 17.850 -10.030 -10.340 1.00 61.41 314 ARG A N 1
ATOM 2473 C CA . ARG A 1 314 ? 18.222 -9.256 -11.527 1.00 61.41 314 ARG A CA 1
ATOM 2474 C C . ARG A 1 314 ? 19.748 -9.189 -11.575 1.00 61.41 314 ARG A C 1
ATOM 2476 O O . ARG A 1 314 ? 20.362 -8.775 -10.595 1.00 61.41 314 ARG A O 1
ATOM 2483 N N . LEU A 1 315 ? 20.333 -9.646 -12.671 1.00 62.66 315 LEU A N 1
ATOM 2484 C CA . LEU A 1 315 ? 21.739 -9.485 -13.018 1.00 62.66 315 LEU A CA 1
ATOM 2485 C C . LEU A 1 315 ? 21.799 -8.423 -14.109 1.00 62.66 315 LEU A C 1
ATOM 2487 O O . LEU A 1 315 ? 21.271 -8.676 -15.193 1.00 62.66 315 LEU A O 1
ATOM 2491 N N . PRO A 1 316 ? 22.380 -7.252 -13.824 1.00 64.94 316 PRO A N 1
ATOM 2492 C CA . PRO A 1 316 ? 22.713 -6.285 -14.850 1.00 64.94 316 PRO A CA 1
ATOM 2493 C C . PRO A 1 316 ? 23.625 -6.883 -15.931 1.00 64.94 316 PRO A C 1
ATOM 2495 O O . PRO A 1 316 ? 24.360 -7.845 -15.676 1.00 64.94 316 PRO A O 1
ATOM 2498 N N . GLU A 1 317 ? 23.605 -6.296 -17.123 1.00 65.06 317 GLU A N 1
ATOM 2499 C CA . GLU A 1 317 ? 24.528 -6.639 -18.211 1.00 65.06 317 GLU A CA 1
ATOM 2500 C C . GLU A 1 317 ? 25.990 -6.712 -17.709 1.00 65.06 317 GLU A C 1
ATOM 2502 O O . GLU A 1 317 ? 26.474 -5.816 -17.009 1.00 65.06 317 GLU A O 1
ATOM 2507 N N . ASN A 1 318 ? 26.722 -7.770 -18.078 1.00 51.66 318 ASN A N 1
ATOM 2508 C CA . ASN A 1 318 ? 28.106 -8.030 -17.654 1.00 51.66 318 ASN A CA 1
ATOM 2509 C C . ASN A 1 318 ? 28.324 -8.263 -16.137 1.00 51.66 318 ASN A C 1
ATOM 2511 O O . ASN A 1 318 ? 29.472 -8.223 -15.672 1.00 51.66 318 ASN A O 1
ATOM 2515 N N . GLU A 1 319 ? 27.270 -8.539 -15.358 1.00 53.56 319 GLU A N 1
ATOM 2516 C CA . GLU A 1 319 ? 27.387 -8.994 -13.965 1.00 53.56 319 GLU A CA 1
ATOM 2517 C C . GLU A 1 319 ? 27.402 -10.524 -13.815 1.00 53.56 319 GLU A C 1
ATOM 2519 O O . GLU A 1 319 ? 27.109 -11.283 -14.741 1.00 53.56 319 GLU A O 1
ATOM 2524 N N . TYR A 1 320 ? 27.791 -10.979 -12.616 1.00 45.72 320 TYR A N 1
ATOM 2525 C CA . TYR A 1 320 ? 28.098 -12.377 -12.325 1.00 45.72 320 TYR A CA 1
ATOM 2526 C C . TYR A 1 320 ? 27.279 -12.914 -11.153 1.00 45.72 320 TYR A C 1
ATOM 2528 O O . TYR A 1 320 ? 27.274 -12.333 -10.064 1.00 45.72 320 TYR A O 1
ATOM 2536 N N . LEU A 1 321 ? 26.684 -14.096 -11.330 1.00 52.16 321 LEU A N 1
ATOM 2537 C CA . LEU A 1 321 ? 26.069 -14.854 -10.236 1.00 52.16 321 LEU A CA 1
ATOM 2538 C C . LEU A 1 321 ? 26.904 -16.074 -9.866 1.00 52.16 321 LEU A C 1
ATOM 2540 O O . LEU A 1 321 ? 27.240 -16.878 -10.734 1.00 52.16 321 LEU A O 1
ATOM 2544 N N . PHE A 1 322 ? 27.195 -16.230 -8.573 1.00 51.69 322 PHE A N 1
ATOM 2545 C CA . PHE A 1 322 ? 28.050 -17.293 -8.054 1.00 51.69 322 PHE A CA 1
ATOM 2546 C C . PHE A 1 322 ? 27.280 -18.327 -7.235 1.00 51.69 322 PHE A C 1
ATOM 2548 O O . PHE A 1 322 ? 26.593 -17.989 -6.267 1.00 51.69 322 PHE A O 1
ATOM 2555 N N . PHE A 1 323 ? 27.502 -19.607 -7.540 1.00 57.94 323 PHE A N 1
ATOM 2556 C CA . PHE A 1 323 ? 27.017 -20.723 -6.725 1.00 57.94 323 PHE A CA 1
ATOM 2557 C C . PHE A 1 323 ? 28.174 -21.617 -6.289 1.00 57.94 323 PHE A C 1
ATOM 2559 O O . PHE A 1 323 ? 28.956 -22.059 -7.128 1.00 57.94 323 PHE A O 1
ATOM 2566 N N . MET A 1 324 ? 28.255 -21.924 -4.990 1.00 48.69 324 MET A N 1
ATOM 2567 C CA . MET A 1 324 ? 29.169 -22.938 -4.454 1.00 48.69 324 MET A CA 1
ATOM 2568 C C . MET A 1 324 ? 28.388 -24.150 -3.955 1.00 48.69 324 MET A C 1
ATOM 2570 O O . MET A 1 324 ? 27.647 -24.065 -2.976 1.00 48.69 324 MET A O 1
ATOM 2574 N N . THR A 1 325 ? 28.591 -25.305 -4.581 1.00 55.41 325 THR A N 1
ATOM 2575 C CA . THR A 1 325 ? 28.010 -26.577 -4.125 1.00 55.41 325 THR A CA 1
ATOM 2576 C C . THR A 1 325 ? 29.065 -27.396 -3.385 1.00 55.41 325 THR A C 1
ATOM 2578 O O . THR A 1 325 ? 30.112 -27.664 -3.961 1.00 55.41 325 THR A O 1
ATOM 2581 N N . SER A 1 326 ? 28.809 -27.829 -2.145 1.00 48.81 326 SER A N 1
ATOM 2582 C CA . SER A 1 326 ? 29.781 -28.576 -1.320 1.00 48.81 326 SER A CA 1
ATOM 2583 C C . SER A 1 326 ? 29.348 -30.022 -1.030 1.00 48.81 326 SER A C 1
ATOM 2585 O O . SER A 1 326 ? 29.305 -30.435 0.134 1.00 48.81 326 SER A O 1
ATOM 2587 N N . THR A 1 327 ? 28.941 -30.799 -2.042 1.00 53.19 327 THR A N 1
ATOM 2588 C CA . THR A 1 327 ? 28.428 -32.163 -1.796 1.00 53.19 327 THR A CA 1
ATOM 2589 C C . THR A 1 327 ? 29.046 -33.234 -2.692 1.00 53.19 327 THR A C 1
ATOM 2591 O O . THR A 1 327 ? 29.261 -33.023 -3.878 1.00 53.19 327 THR A O 1
ATOM 2594 N N . TYR A 1 328 ? 29.265 -34.420 -2.110 1.00 52.62 328 TYR A N 1
ATOM 2595 C CA . TYR A 1 328 ? 29.762 -35.647 -2.757 1.00 52.62 328 TYR A CA 1
ATOM 2596 C C . TYR A 1 328 ? 28.720 -36.344 -3.663 1.00 52.62 328 TYR A C 1
ATOM 2598 O O . TYR A 1 328 ? 28.911 -37.492 -4.063 1.00 52.62 328 TYR A O 1
ATOM 2606 N N . THR A 1 329 ? 27.596 -35.686 -3.954 1.00 53.34 329 THR A N 1
ATOM 2607 C CA . THR A 1 329 ? 26.466 -36.237 -4.714 1.00 53.34 329 THR A CA 1
ATOM 2608 C C . THR A 1 329 ? 26.060 -35.263 -5.805 1.00 53.34 329 THR A C 1
ATOM 2610 O O . THR A 1 329 ? 25.697 -34.127 -5.518 1.00 53.34 329 THR A O 1
ATOM 2613 N N . THR A 1 330 ? 26.098 -35.722 -7.053 1.00 53.34 330 THR A N 1
ATOM 2614 C CA . THR A 1 330 ? 25.654 -34.971 -8.226 1.00 53.34 330 THR A CA 1
ATOM 2615 C C . THR A 1 330 ? 24.131 -34.972 -8.304 1.00 53.34 330 THR A C 1
ATOM 2617 O O . THR A 1 330 ? 23.517 -35.993 -8.611 1.00 53.34 330 THR A O 1
ATOM 2620 N N . TYR A 1 331 ? 23.517 -33.818 -8.050 1.00 55.19 331 TYR A N 1
ATOM 2621 C CA . TYR A 1 331 ? 22.126 -33.562 -8.418 1.00 55.19 331 TYR A CA 1
ATOM 2622 C C . TYR A 1 331 ? 22.108 -32.650 -9.646 1.00 55.19 331 TYR A C 1
ATOM 2624 O O . TYR A 1 331 ? 22.895 -31.704 -9.691 1.00 55.19 331 TYR A O 1
ATOM 2632 N N . PRO A 1 332 ? 21.259 -32.918 -10.654 1.00 58.62 332 PRO A N 1
ATOM 2633 C CA . PRO A 1 332 ? 21.043 -31.954 -11.720 1.00 58.62 332 PRO A CA 1
ATOM 2634 C C . PRO A 1 332 ? 20.391 -30.713 -11.109 1.00 58.62 332 PRO A C 1
ATOM 2636 O O . PRO A 1 332 ? 19.383 -30.821 -10.414 1.00 58.62 332 PRO A O 1
ATOM 2639 N N . TYR A 1 333 ? 20.981 -29.550 -11.342 1.00 58.91 333 TYR A N 1
ATOM 2640 C CA . TYR A 1 333 ? 20.379 -28.269 -11.004 1.00 58.91 333 TYR A CA 1
ATOM 2641 C C . TYR A 1 333 ? 19.869 -27.637 -12.289 1.00 58.91 333 TYR A C 1
ATOM 2643 O O . TYR A 1 333 ? 20.549 -27.705 -13.312 1.00 58.91 333 TYR A O 1
ATOM 2651 N N . PHE A 1 334 ? 18.681 -27.045 -12.225 1.00 63.44 334 PHE A N 1
ATOM 2652 C CA . PHE A 1 334 ? 18.121 -26.282 -13.329 1.00 63.44 334 PHE A CA 1
ATOM 2653 C C . PHE A 1 334 ? 18.179 -24.811 -12.943 1.00 63.44 334 PHE A C 1
ATOM 2655 O O . PHE A 1 334 ? 17.608 -24.403 -11.926 1.00 63.44 334 PHE A O 1
ATOM 2662 N N . VAL A 1 335 ? 18.920 -24.045 -13.735 1.00 66.31 335 VAL A N 1
ATOM 2663 C CA . VAL A 1 335 ? 18.865 -22.589 -13.708 1.00 66.31 335 VAL A CA 1
ATOM 2664 C C . VAL A 1 335 ? 18.129 -22.180 -14.966 1.00 66.31 335 VAL A C 1
ATOM 2666 O O . VAL A 1 335 ? 18.487 -22.634 -16.046 1.00 66.31 335 VAL A O 1
ATOM 2669 N N . THR A 1 336 ? 17.097 -21.362 -14.821 1.00 70.06 336 THR A N 1
ATOM 2670 C CA . THR A 1 336 ? 16.433 -20.755 -15.972 1.00 70.06 336 THR A CA 1
ATOM 2671 C C . THR A 1 336 ? 16.561 -19.255 -15.834 1.00 70.06 336 THR A C 1
ATOM 2673 O O . THR A 1 336 ? 16.151 -18.701 -14.811 1.00 70.06 336 THR A O 1
ATOM 2676 N N . CYS A 1 337 ? 17.153 -18.614 -16.834 1.00 72.69 337 CYS A N 1
ATOM 2677 C CA . CYS A 1 337 ? 17.308 -17.171 -16.878 1.00 72.69 337 CYS A CA 1
ATOM 2678 C C . CYS A 1 337 ? 16.326 -16.588 -17.891 1.00 72.69 337 CYS A C 1
ATOM 2680 O O . CYS A 1 337 ? 16.099 -17.152 -18.961 1.00 72.69 337 CYS A O 1
ATOM 2682 N N . TYR A 1 338 ? 15.711 -15.477 -17.508 1.00 78.00 338 TYR A N 1
ATOM 2683 C CA . TYR A 1 338 ? 14.722 -14.762 -18.299 1.00 78.00 338 TYR A CA 1
ATOM 2684 C C . TYR A 1 338 ? 15.138 -13.300 -18.354 1.00 78.00 338 TYR A C 1
ATOM 2686 O O . TYR A 1 338 ? 15.553 -12.778 -17.329 1.00 78.00 338 TYR A O 1
ATOM 2694 N N . ASN A 1 339 ? 15.000 -12.604 -19.472 1.00 78.38 339 ASN A N 1
ATOM 2695 C CA . ASN A 1 339 ? 15.160 -11.148 -19.458 1.00 78.38 339 ASN A CA 1
ATOM 2696 C C . ASN A 1 339 ? 13.908 -10.470 -18.846 1.00 78.38 339 ASN A C 1
ATOM 2698 O O . ASN A 1 339 ? 12.896 -11.144 -18.605 1.00 78.38 339 ASN A O 1
ATOM 2702 N N . PRO A 1 340 ? 13.928 -9.154 -18.555 1.00 74.94 340 PRO A N 1
ATOM 2703 C CA . PRO A 1 340 ? 12.771 -8.423 -18.032 1.00 74.94 340 PRO A CA 1
ATOM 2704 C C . PRO A 1 340 ? 11.493 -8.547 -18.874 1.00 74.94 340 PRO A C 1
ATOM 2706 O O . PRO A 1 340 ? 10.403 -8.424 -18.315 1.00 74.94 340 PRO A O 1
ATOM 2709 N N . ALA A 1 341 ? 11.617 -8.832 -20.177 1.00 76.50 341 ALA A N 1
ATOM 2710 C CA . ALA A 1 341 ? 10.502 -9.101 -21.087 1.00 76.50 341 ALA A CA 1
ATOM 2711 C C . ALA A 1 341 ? 9.842 -10.475 -20.884 1.00 76.50 341 ALA A C 1
ATOM 2713 O O . ALA A 1 341 ? 8.757 -10.731 -21.411 1.00 76.50 341 ALA A O 1
ATOM 2714 N N . GLY A 1 342 ? 10.478 -11.367 -20.120 1.00 72.06 342 GLY A N 1
ATOM 2715 C CA . GLY A 1 342 ? 10.031 -12.739 -19.910 1.00 72.06 342 GLY A CA 1
ATOM 2716 C C . GLY A 1 342 ? 10.440 -13.701 -21.028 1.00 72.06 342 GLY A C 1
ATOM 2717 O O . GLY A 1 342 ? 9.966 -14.841 -21.033 1.00 72.06 342 GLY A O 1
ATOM 2718 N N . ASN A 1 343 ? 11.313 -13.292 -21.959 1.00 73.50 343 ASN A N 1
ATOM 2719 C CA . ASN A 1 343 ? 11.953 -14.241 -22.870 1.00 73.50 343 ASN A CA 1
ATOM 2720 C C . ASN A 1 343 ? 12.971 -15.062 -22.091 1.00 73.50 343 ASN A C 1
ATOM 2722 O O . ASN A 1 343 ? 13.624 -14.547 -21.188 1.00 73.50 343 ASN A O 1
ATOM 2726 N N . TYR A 1 344 ? 13.112 -16.336 -22.441 1.00 70.00 344 TYR A N 1
ATOM 2727 C CA . TYR A 1 344 ? 13.990 -17.257 -21.733 1.00 70.00 344 TYR A CA 1
ATOM 2728 C C . TYR A 1 344 ? 14.955 -17.951 -22.676 1.00 70.00 344 TYR A C 1
ATOM 2730 O O . TYR A 1 344 ? 14.622 -18.258 -23.824 1.00 70.00 344 TYR A O 1
ATOM 2738 N N . SER A 1 345 ? 16.126 -18.257 -22.138 1.00 63.69 345 SER A N 1
ATOM 2739 C CA . SER A 1 345 ? 17.074 -19.218 -22.687 1.00 63.69 345 SER A CA 1
ATOM 2740 C C . SER A 1 345 ? 17.331 -20.299 -21.631 1.00 63.69 345 SER A C 1
ATOM 2742 O O . SER A 1 345 ? 17.359 -20.028 -20.426 1.00 63.69 345 SER A O 1
ATOM 2744 N N . GLU A 1 346 ? 17.393 -21.555 -22.084 1.00 58.75 346 GLU A N 1
ATOM 2745 C CA . GLU A 1 346 ? 17.621 -22.741 -21.238 1.00 58.75 346 GLU A CA 1
ATOM 2746 C C . GLU A 1 346 ? 19.087 -23.170 -21.227 1.00 58.75 346 GLU A C 1
ATOM 2748 O O . GLU A 1 346 ? 19.702 -23.204 -22.321 1.00 58.75 346 GLU A O 1
#